Protein AF-0000000078948657 (afdb_homodimer)

Foldseek 3Di:
DVVVLVVLVVVLVVLVVVLAAAAFFKKKKKWFADPVGDIAIWMWTQHPVPRDIDTSVCSVVVDPDDPVVNVVSVVVSSVSVVVSQVVCCVVVVHGFGMKMKMAGPVGDMDMDTHRDDDPDDNLLLVLLLCCQVPVDADPDPVSNVSVVVVVVCVVVPDDDVSSHDDDDD/DVVVLVVLVVVLVVLVVVLAAAAFFKKKKKWFADPVGDIAIWMWTQHPVPRDIDTSVCSVVVDPDDPVVNVVSVVVSSVSVVVSQVVCCVVPVHGFGMKMKMAGPVGDMDMDTHRDDDPDDNLLLVLLLCCQVPVDADPDPVSNVSVVVVVVCVVVPDDDVSSHDDDDD

pLDDT: mean 91.44, std 9.2, range [49.31, 98.44]

Secondary structure (DSSP, 8-state):
-HHHHHHHHHHHHHHHHTT--S-EEEEEEEEEE-TT--EEEEEEEEETTT--EEEHHHHHHH--S-HHHHHHHHHHHHHHHHHHHHHHHHHHSS--SEEEEEEETTS-EEEEEE-SPP-S-HHHHHHHHHHHHH----SSHHHHHHHHHHHHHHHTT---GGGSPP---/-HHHHHHHHHHHHHHHHTT--S-EEEEEEEEEE-TT--EEEEEEEEETTT--EEEHHHHHHH--S-HHHHHHHHHHHHHHHHHHHHHHHHHHSS--SEEEEEEETTS-EEEEEE-SPP-S-HHHHHHHHHHHHH----SSHHHHHHHHHHHHHHHTT---GGGSPP---

Radius of gyration: 21.08 Å; Cα contacts (8 Å, |Δi|>4): 462; chains: 2; bounding box: 44×68×50 Å

Solvent-accessible surface area (backbone atoms only — not comparable to full-atom values): 19047 Å² total; per-residue (Å²): 103,69,64,63,56,52,49,43,56,53,51,50,50,49,40,52,53,73,61,50,86,59,66,52,45,38,36,43,36,42,40,33,37,51,97,86,63,55,65,48,70,53,42,35,35,27,27,57,84,76,71,42,80,40,49,56,87,54,41,68,80,68,40,88,62,60,65,63,59,46,52,44,39,50,47,52,43,54,49,50,52,51,53,44,39,55,52,42,18,70,69,69,72,52,56,58,29,29,35,39,38,38,38,35,69,86,68,53,70,50,76,50,78,31,69,64,82,75,91,60,55,71,66,46,44,51,46,45,28,40,27,57,64,68,66,53,72,61,82,51,65,70,54,35,55,51,38,43,59,56,51,52,42,40,74,74,68,54,80,58,71,88,43,42,64,80,79,82,127,103,70,65,62,54,52,49,46,55,54,51,51,50,50,41,53,53,74,59,50,87,61,66,52,45,38,36,43,35,43,38,33,38,50,98,85,62,54,65,50,71,54,42,35,34,27,28,58,84,75,71,41,79,41,49,56,85,54,41,70,80,68,40,87,62,59,66,64,56,48,51,46,38,49,46,51,43,54,50,48,53,51,53,45,40,55,50,42,18,70,69,69,73,52,57,58,29,28,37,39,39,37,40,34,69,86,68,55,70,49,73,51,77,32,70,65,83,74,92,61,53,72,65,46,45,51,47,47,27,41,27,57,65,67,66,55,73,62,82,51,66,70,54,35,55,50,41,43,60,56,51,52,43,39,74,73,68,54,82,60,71,87,42,43,64,79,80,83,128

Sequence (338 aa):
MEKQIESYYQEIAQLIIDMIPEEWAEVRFYAQEDHDGWKIFFFHYLSASSDEWTKDIDIRDVIKVPQDEFMEKYNELSFCISDFRKDYAEAFGEPWMSFQMTFYASGKFNIDFYYDKNPFDTFLTRLAWQYEHFGTIPEDSFYKETLNEYLEEKAQGKRYPFLEPLKEEMEKQIESYYQEIAQLIIDMIPEEWAEVRFYAQEDHDGWKIFFFHYLSASSDEWTKDIDIRDVIKVPQDEFMEKYNELSFCISDFRKDYAEAFGEPWMSFQMTFYASGKFNIDFYYDKNPFDTFLTRLAWQYEHFGTIPEDSFYKETLNEYLEEKAQGKRYPFLEPLKEE

Organism: Halalkalibacterium halodurans (strain ATCC BAA-125 / DSM 18197 / FERM 7344 / JCM 9153 / C-125) (NCBI:txid272558)

InterPro domains:
  IPR006728 Immunity protein YezG-like [PF04634] (5-148)
  IPR036170 Immunity protein YezG-like superfamily [SSF160424] (1-164)
  IPR036388 Winged helix-like DNA-binding domain superfamily [G3DSA:1.10.10.10] (119-169)

Structure (mmCIF, N/CA/C/O backbone):
data_AF-0000000078948657-model_v1
#
loop_
_entity.id
_entity.type
_entity.pdbx_description
1 polymer 'BH3703 protein'
#
loop_
_atom_site.group_PDB
_atom_site.id
_atom_site.type_symbol
_atom_site.label_atom_id
_atom_site.label_alt_id
_atom_site.label_comp_id
_atom_site.label_asym_id
_atom_site.label_entity_id
_atom_site.label_seq_id
_atom_site.pdbx_PDB_ins_code
_atom_site.Cartn_x
_atom_site.Cartn_y
_atom_site.Cartn_z
_atom_site.occupancy
_atom_site.B_iso_or_equiv
_atom_site.auth_seq_id
_atom_site.auth_comp_id
_atom_site.auth_asym_id
_atom_site.auth_atom_id
_atom_site.pdbx_PDB_model_num
ATOM 1 N N . MET A 1 1 ? -20.391 -10.469 -18.438 1 65.75 1 MET A N 1
ATOM 2 C CA . MET A 1 1 ? -19.906 -10.734 -17.094 1 65.75 1 MET A CA 1
ATOM 3 C C . MET A 1 1 ? -18.5 -11.359 -17.125 1 65.75 1 MET A C 1
ATOM 5 O O . MET A 1 1 ? -17.578 -10.852 -16.484 1 65.75 1 MET A O 1
ATOM 9 N N . GLU A 1 2 ? -18.359 -12.305 -17.969 1 71.44 2 GLU A N 1
ATOM 10 C CA . GLU A 1 2 ? -17.062 -12.961 -18.109 1 71.44 2 GLU A CA 1
ATOM 11 C C . GLU A 1 2 ? -16.016 -12.016 -18.703 1 71.44 2 GLU A C 1
ATOM 13 O O . GLU A 1 2 ? -14.875 -11.984 -18.25 1 71.44 2 GLU A O 1
ATOM 18 N N . LYS A 1 3 ? -16.531 -11.164 -19.547 1 81.88 3 LYS A N 1
ATOM 19 C CA . LYS A 1 3 ? -15.609 -10.227 -20.172 1 81.88 3 LYS A CA 1
ATOM 20 C C . LYS A 1 3 ? -15.117 -9.18 -19.188 1 81.88 3 LYS A C 1
ATOM 22 O O . LYS A 1 3 ? -13.953 -8.781 -19.219 1 81.88 3 LYS A O 1
ATOM 27 N N . GLN A 1 4 ? -16.031 -8.797 -18.328 1 87.81 4 GLN A N 1
ATOM 28 C CA . GLN A 1 4 ? -15.664 -7.82 -17.312 1 87.81 4 GLN A CA 1
ATOM 29 C C . GLN A 1 4 ? -14.617 -8.383 -16.344 1 87.81 4 GLN A C 1
ATOM 31 O O . G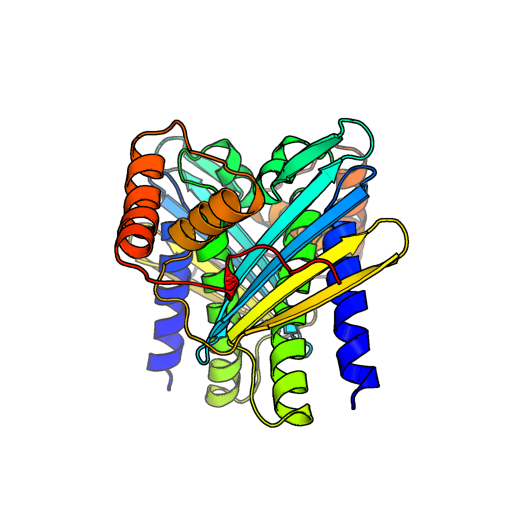LN A 1 4 ? -13.672 -7.688 -15.969 1 87.81 4 GLN A O 1
ATOM 36 N N . ILE A 1 5 ? -14.758 -9.602 -16.094 1 91.75 5 ILE A N 1
ATOM 37 C CA . ILE A 1 5 ? -13.828 -10.273 -15.195 1 91.75 5 ILE A CA 1
ATOM 38 C C . ILE A 1 5 ? -12.453 -10.375 -15.852 1 91.75 5 ILE A C 1
ATOM 40 O O . ILE A 1 5 ? -11.438 -10.125 -15.211 1 91.75 5 ILE A O 1
ATOM 44 N N . GLU A 1 6 ? -12.5 -10.633 -17.109 1 91.56 6 GLU A N 1
ATOM 45 C CA . GLU A 1 6 ? -11.242 -10.797 -17.828 1 91.56 6 GLU A CA 1
ATOM 46 C C . GLU A 1 6 ? -10.484 -9.469 -17.938 1 91.56 6 GLU A C 1
ATOM 48 O O . GLU A 1 6 ? -9.258 -9.453 -18.016 1 91.56 6 GLU A O 1
ATOM 53 N N . SER A 1 7 ? -11.266 -8.453 -17.922 1 95.5 7 SER A N 1
ATOM 54 C CA . SER A 1 7 ? -10.617 -7.145 -18 1 95.5 7 SER A CA 1
ATOM 55 C C . SER A 1 7 ? -9.758 -6.875 -16.766 1 95.5 7 SER A C 1
ATOM 57 O O . SER A 1 7 ? -8.773 -6.137 -16.844 1 95.5 7 SER A O 1
ATOM 59 N N . TYR A 1 8 ? -10.086 -7.48 -15.602 1 96.75 8 TYR A N 1
ATOM 60 C CA . TYR A 1 8 ? -9.305 -7.32 -14.383 1 96.75 8 TYR A CA 1
ATOM 61 C C . TYR A 1 8 ? -7.918 -7.93 -14.539 1 96.75 8 TYR A C 1
ATOM 63 O O . TYR A 1 8 ? -6.945 -7.426 -13.984 1 96.75 8 TYR A O 1
ATOM 71 N N . TYR A 1 9 ? -7.867 -9.008 -15.383 1 96.44 9 TYR A N 1
ATOM 72 C CA . TYR A 1 9 ? -6.57 -9.648 -15.57 1 96.44 9 TYR A CA 1
ATOM 73 C C . TYR A 1 9 ? -5.586 -8.695 -16.234 1 96.44 9 TYR A C 1
ATOM 75 O O . TYR A 1 9 ? -4.441 -8.562 -15.789 1 96.44 9 TYR A O 1
ATOM 83 N N . GLN A 1 10 ? -6.043 -8.039 -17.172 1 95.69 10 GLN A N 1
ATOM 84 C CA . GLN A 1 10 ? -5.215 -7.086 -17.906 1 95.69 10 GLN A CA 1
ATOM 85 C C . GLN A 1 10 ? -4.863 -5.879 -17.047 1 95.69 10 GLN A C 1
ATOM 87 O O . GLN A 1 10 ? -3.727 -5.398 -17.062 1 95.69 10 GLN A O 1
ATOM 92 N N . GLU A 1 11 ? -5.867 -5.414 -16.328 1 96.88 11 GLU A N 1
ATOM 93 C CA . GLU A 1 11 ? -5.637 -4.258 -15.469 1 96.88 11 GLU A CA 1
ATOM 94 C C . GLU A 1 11 ? -4.605 -4.57 -14.383 1 96.88 11 GLU A C 1
ATOM 96 O O . GLU A 1 11 ? -3.689 -3.781 -14.148 1 96.88 11 GLU A O 1
ATOM 101 N N . ILE A 1 12 ? -4.715 -5.707 -13.773 1 97.81 12 ILE A N 1
ATOM 102 C CA . ILE A 1 12 ? -3.777 -6.148 -12.75 1 97.81 12 ILE A CA 1
ATOM 103 C C . ILE A 1 12 ? -2.379 -6.273 -13.344 1 97.81 12 ILE A C 1
ATOM 105 O O . ILE A 1 12 ? -1.409 -5.754 -12.789 1 97.81 12 ILE A O 1
ATOM 109 N N . ALA A 1 13 ? -2.307 -6.887 -14.508 1 98 13 ALA A N 1
ATOM 110 C CA . ALA A 1 13 ? -1.013 -7.043 -15.172 1 98 13 ALA A CA 1
ATOM 111 C C . ALA A 1 13 ? -0.371 -5.688 -15.453 1 98 13 ALA A C 1
ATOM 113 O O . ALA A 1 13 ? 0.811 -5.48 -15.164 1 98 13 ALA A O 1
ATOM 114 N N . GLN A 1 14 ? -1.168 -4.801 -15.938 1 97.25 14 GLN A N 1
ATOM 115 C CA . GLN A 1 14 ? -0.632 -3.494 -16.312 1 97.25 14 GLN A CA 1
ATOM 116 C C . GLN A 1 14 ? -0.159 -2.729 -15.07 1 97.25 14 GLN A C 1
ATOM 118 O O . GLN A 1 14 ? 0.881 -2.066 -15.109 1 97.25 14 GLN A O 1
ATOM 123 N N . LEU A 1 15 ? -0.879 -2.799 -13.992 1 96.38 15 LEU A N 1
ATOM 124 C CA . LEU A 1 15 ? -0.484 -2.131 -12.758 1 96.38 15 LEU A CA 1
ATOM 125 C C . LEU A 1 15 ? 0.828 -2.699 -12.227 1 96.38 15 LEU A C 1
ATOM 127 O O . LEU A 1 15 ? 1.677 -1.954 -11.734 1 96.38 15 LEU A O 1
ATOM 131 N N . ILE A 1 16 ? 1.012 -4.016 -12.375 1 97.19 16 ILE A N 1
ATOM 132 C CA . ILE A 1 16 ? 2.254 -4.656 -11.961 1 97.19 16 ILE A CA 1
ATOM 133 C C . ILE A 1 16 ? 3.389 -4.23 -12.891 1 97.19 16 ILE A C 1
ATOM 135 O O . ILE A 1 16 ? 4.469 -3.857 -12.43 1 97.19 16 ILE A O 1
ATOM 139 N N . ILE A 1 17 ? 3.131 -4.203 -14.188 1 96.12 17 ILE A N 1
ATOM 140 C CA . ILE A 1 17 ? 4.125 -3.838 -15.188 1 96.12 17 ILE A CA 1
ATOM 141 C C . ILE A 1 17 ? 4.605 -2.408 -14.945 1 96.12 17 ILE A C 1
ATOM 143 O O . ILE A 1 17 ? 5.797 -2.115 -15.07 1 96.12 17 ILE A O 1
ATOM 147 N N . ASP A 1 18 ? 3.689 -1.573 -14.555 1 93 18 ASP A N 1
ATOM 148 C CA . ASP A 1 18 ? 4.016 -0.172 -14.305 1 93 18 ASP A CA 1
ATOM 149 C C . ASP A 1 18 ? 5 -0.034 -13.148 1 93 18 ASP A C 1
ATOM 151 O O . ASP A 1 18 ? 5.664 0.996 -13.008 1 93 18 ASP A O 1
ATOM 155 N N . MET A 1 19 ? 5.129 -1.016 -12.273 1 92.38 19 MET A N 1
ATOM 156 C CA . MET A 1 19 ? 6.012 -0.955 -11.109 1 92.38 19 MET A CA 1
ATOM 157 C C . MET A 1 19 ? 7.359 -1.597 -11.422 1 92.38 19 MET A C 1
ATOM 159 O O . MET A 1 19 ? 8.305 -1.471 -10.641 1 92.38 19 MET A O 1
ATOM 163 N N . ILE A 1 20 ? 7.477 -2.305 -12.477 1 93.31 20 ILE A N 1
ATOM 164 C CA . ILE A 1 20 ? 8.711 -2.982 -12.867 1 93.31 20 ILE A CA 1
ATOM 165 C C . ILE A 1 20 ? 9.625 -2.01 -13.609 1 93.31 20 ILE A C 1
ATOM 167 O O . ILE A 1 20 ? 9.242 -1.458 -14.641 1 93.31 20 ILE A O 1
ATOM 171 N N . PRO A 1 21 ? 10.867 -1.769 -13.219 1 91.12 21 PRO A N 1
ATOM 172 C CA . PRO A 1 21 ? 11.719 -0.693 -13.727 1 91.12 21 PRO A CA 1
ATOM 173 C C . PRO A 1 21 ? 12.547 -1.118 -14.93 1 91.12 21 PRO A C 1
ATOM 175 O O . PRO A 1 21 ? 13.391 -0.351 -15.406 1 91.12 21 PRO A O 1
ATOM 178 N N . GLU A 1 22 ? 12.383 -2.258 -15.438 1 92.5 22 GLU A N 1
ATOM 179 C CA . GLU A 1 22 ? 13.211 -2.781 -16.516 1 92.5 22 GLU A CA 1
ATOM 180 C C . GLU A 1 22 ? 12.43 -3.766 -17.391 1 92.5 22 GLU A C 1
ATOM 182 O O . GLU A 1 22 ? 11.297 -4.117 -17.062 1 92.5 22 GLU A O 1
ATOM 187 N N . GLU A 1 23 ? 13.086 -4.137 -18.406 1 95.38 23 GLU A N 1
ATOM 188 C CA . GLU A 1 23 ? 12.477 -5.172 -19.234 1 95.38 23 GLU A CA 1
ATOM 189 C C . GLU A 1 23 ? 12.359 -6.492 -18.469 1 95.38 23 GLU A C 1
ATOM 191 O O . GLU A 1 23 ? 13.234 -6.832 -17.672 1 95.38 23 GLU A O 1
ATOM 196 N N . TRP A 1 24 ? 11.32 -7.168 -18.719 1 97.5 24 TRP A N 1
ATOM 197 C CA . TRP A 1 24 ? 11 -8.383 -17.969 1 97.5 24 TRP A CA 1
ATOM 198 C C . TRP A 1 24 ? 10.508 -9.477 -18.906 1 97.5 24 TRP A C 1
ATOM 200 O O . TRP A 1 24 ? 10.023 -9.195 -20.016 1 97.5 24 TRP A O 1
ATOM 210 N N . ALA A 1 25 ? 10.641 -10.75 -18.5 1 98.12 25 ALA A N 1
ATOM 211 C CA . ALA A 1 25 ? 10.234 -11.883 -19.312 1 98.12 25 ALA A CA 1
ATOM 212 C C . ALA A 1 25 ? 9.008 -12.578 -18.719 1 98.12 25 ALA A C 1
ATOM 214 O O . ALA A 1 25 ? 8.148 -13.062 -19.453 1 98.12 25 ALA A O 1
ATOM 215 N N . GLU A 1 26 ? 8.938 -12.656 -17.453 1 98 26 GLU A N 1
ATOM 216 C CA . GLU A 1 26 ? 7.887 -13.383 -16.75 1 98 26 GLU A CA 1
ATOM 217 C C . GLU A 1 26 ? 7.566 -12.719 -15.406 1 98 26 GLU A C 1
ATOM 219 O O . GLU A 1 26 ? 8.461 -12.203 -14.734 1 98 26 GLU A O 1
ATOM 224 N N . VAL A 1 27 ? 6.281 -12.703 -15.062 1 98.38 27 VAL A N 1
ATOM 225 C CA . VAL A 1 27 ? 5.855 -12.234 -13.75 1 98.38 27 VAL A CA 1
ATOM 226 C C . VAL A 1 27 ? 5.004 -13.297 -13.062 1 98.38 27 VAL A C 1
ATOM 228 O O . VAL A 1 27 ? 4.148 -13.922 -13.703 1 98.38 27 VAL A O 1
ATOM 231 N N . ARG A 1 28 ? 5.266 -13.562 -11.836 1 98.38 28 ARG A N 1
ATOM 232 C CA . ARG A 1 28 ? 4.426 -14.383 -10.977 1 98.38 28 ARG A CA 1
ATOM 233 C C . ARG A 1 28 ? 3.82 -13.555 -9.852 1 98.38 28 ARG A C 1
ATOM 235 O O . ARG A 1 28 ? 4.543 -12.875 -9.117 1 98.38 28 ARG A O 1
ATOM 242 N N . PHE A 1 29 ? 2.539 -13.625 -9.781 1 98.44 29 PHE A N 1
ATOM 243 C CA . PHE A 1 29 ? 1.788 -12.758 -8.883 1 98.44 29 PHE A CA 1
ATOM 244 C C . PHE A 1 29 ? 0.882 -13.578 -7.973 1 98.44 29 PHE A C 1
ATOM 246 O O . PHE A 1 29 ? 0.236 -14.523 -8.422 1 98.44 29 PHE A O 1
ATOM 253 N N . TYR A 1 30 ? 0.918 -13.234 -6.676 1 98.25 30 TYR A N 1
ATOM 254 C CA . TYR A 1 30 ? 0.036 -13.828 -5.676 1 98.25 30 TYR A CA 1
ATOM 255 C C . TYR A 1 30 ? -0.817 -12.766 -5 1 98.25 30 TYR A C 1
ATOM 257 O O . TYR A 1 30 ? -0.306 -11.711 -4.594 1 98.25 30 TYR A O 1
ATOM 265 N N . ALA A 1 31 ? -2.123 -13 -4.875 1 97.94 31 ALA A N 1
ATOM 266 C CA . ALA A 1 31 ? -3.023 -12.109 -4.148 1 97.94 31 ALA A CA 1
ATOM 267 C C . ALA A 1 31 ? -4.012 -12.906 -3.299 1 97.94 31 ALA A C 1
ATOM 269 O O . ALA A 1 31 ? -4.508 -13.953 -3.727 1 97.94 31 ALA A O 1
ATOM 270 N N . GLN A 1 32 ? -4.18 -12.406 -2.166 1 97.12 32 GLN A N 1
ATOM 271 C CA . GLN A 1 32 ? -5.141 -12.969 -1.22 1 97.12 32 GLN A CA 1
ATOM 272 C C . GLN A 1 32 ? -5.953 -11.867 -0.542 1 97.12 32 GLN A C 1
ATOM 274 O O . GLN A 1 32 ? -5.414 -10.82 -0.187 1 97.12 32 GLN A O 1
ATOM 279 N N . GLU A 1 33 ? -7.254 -12.062 -0.41 1 95.19 33 GLU A N 1
ATOM 280 C CA . GLU A 1 33 ? -8.141 -11.195 0.358 1 95.19 33 GLU A CA 1
ATOM 281 C C . GLU A 1 33 ? -9.227 -11.992 1.064 1 95.19 33 GLU A C 1
ATOM 283 O O . GLU A 1 33 ? -9.93 -12.789 0.434 1 95.19 33 GLU A O 1
ATOM 288 N N . ASP A 1 34 ? -9.289 -11.75 2.373 1 92 34 ASP A N 1
ATOM 289 C CA . ASP A 1 34 ? -10.312 -12.5 3.094 1 92 34 ASP A CA 1
ATOM 290 C C . ASP A 1 34 ? -11.617 -11.711 3.174 1 92 34 ASP A C 1
ATOM 292 O O . ASP A 1 34 ? -11.742 -10.641 2.564 1 92 34 ASP A O 1
ATOM 296 N N . HIS A 1 35 ? -12.586 -12.242 3.896 1 90.06 35 HIS A N 1
ATOM 297 C CA . HIS A 1 35 ? -13.938 -11.68 3.926 1 90.06 35 HIS A CA 1
ATOM 298 C C . HIS A 1 35 ? -13.961 -10.344 4.66 1 90.06 35 HIS A C 1
ATOM 300 O O . HIS A 1 35 ? -14.867 -9.539 4.453 1 90.06 35 HIS A O 1
ATOM 306 N N . ASP A 1 36 ? -12.906 -10.141 5.492 1 84.44 36 ASP A N 1
ATOM 307 C CA . ASP A 1 36 ? -12.852 -8.898 6.254 1 84.44 36 ASP A CA 1
ATOM 308 C C . ASP A 1 36 ? -12.055 -7.832 5.5 1 84.44 36 ASP A C 1
ATOM 310 O O . ASP A 1 36 ? -11.906 -6.707 5.98 1 84.44 36 ASP A O 1
ATOM 314 N N . GLY A 1 37 ? -11.539 -8.195 4.383 1 85.56 37 GLY A N 1
ATOM 315 C CA . GLY A 1 37 ? -10.812 -7.234 3.564 1 85.56 37 GLY A CA 1
ATOM 316 C C . GLY A 1 37 ? -9.32 -7.246 3.811 1 85.56 37 GLY A C 1
ATOM 317 O O . GLY A 1 37 ? -8.578 -6.469 3.201 1 85.56 37 GLY A O 1
ATOM 318 N N . TRP A 1 38 ? -8.891 -8.094 4.691 1 86.5 38 TRP A N 1
ATOM 319 C CA . TRP A 1 38 ? -7.453 -8.25 4.887 1 86.5 38 TRP A CA 1
ATOM 320 C C . TRP A 1 38 ? -6.789 -8.805 3.629 1 86.5 38 TRP A C 1
ATOM 322 O O . TRP A 1 38 ? -7.285 -9.758 3.027 1 86.5 38 TRP A O 1
ATOM 332 N N . LYS A 1 39 ? -5.664 -8.164 3.279 1 92 39 LYS A N 1
ATOM 333 C CA . LYS A 1 39 ? -5.109 -8.469 1.964 1 92 39 LYS A CA 1
ATOM 334 C C . LYS A 1 39 ? -3.605 -8.719 2.045 1 92 39 LYS A C 1
ATOM 336 O O . LYS A 1 39 ? -2.9 -8.055 2.807 1 92 39 LYS A O 1
ATOM 341 N N . ILE A 1 40 ? -3.131 -9.695 1.274 1 93 40 ILE A N 1
ATOM 342 C CA . ILE A 1 40 ? -1.73 -9.945 0.95 1 93 40 ILE A CA 1
ATOM 343 C C . ILE A 1 40 ? -1.554 -10 -0.566 1 93 40 ILE A C 1
ATOM 345 O O . ILE A 1 40 ? -2.35 -10.625 -1.27 1 93 40 ILE A O 1
ATOM 349 N N . PHE A 1 41 ? -0.606 -9.273 -1.042 1 96.12 41 PHE A N 1
ATOM 350 C CA . PHE A 1 41 ? -0.24 -9.516 -2.434 1 96.12 41 PHE A CA 1
ATOM 351 C C . PHE A 1 41 ? 1.218 -9.148 -2.68 1 96.12 41 PHE A C 1
ATOM 353 O O . PHE A 1 41 ? 1.754 -8.242 -2.037 1 96.12 41 PHE A O 1
ATOM 360 N N . PHE A 1 42 ? 1.847 -9.906 -3.537 1 95.38 42 PHE A N 1
ATOM 361 C CA . PHE A 1 42 ? 3.227 -9.664 -3.943 1 95.38 42 PHE A CA 1
ATOM 362 C C . PHE A 1 42 ? 3.508 -10.305 -5.301 1 95.38 42 PHE A C 1
ATOM 364 O O . PHE A 1 42 ? 2.74 -11.148 -5.766 1 95.38 42 PHE A O 1
ATOM 371 N N . PHE A 1 43 ? 4.605 -9.844 -5.922 1 96.75 43 PHE A N 1
ATOM 372 C CA . PHE A 1 43 ? 4.984 -10.445 -7.195 1 96.75 43 PHE A CA 1
ATOM 373 C C . PHE A 1 43 ? 6.5 -10.539 -7.316 1 96.75 43 PHE A C 1
ATOM 375 O O . PHE A 1 43 ? 7.23 -9.875 -6.574 1 96.75 43 PHE A O 1
ATOM 382 N N . HIS A 1 44 ? 6.906 -11.445 -8.156 1 96.88 44 HIS A N 1
ATOM 383 C CA . HIS A 1 44 ? 8.273 -11.562 -8.648 1 96.88 44 HIS A CA 1
ATOM 384 C C . HIS A 1 44 ? 8.32 -11.453 -10.172 1 96.88 44 HIS A C 1
ATOM 386 O O . HIS A 1 44 ? 7.402 -11.914 -10.859 1 96.88 44 HIS A O 1
ATOM 392 N N . TYR A 1 45 ? 9.336 -10.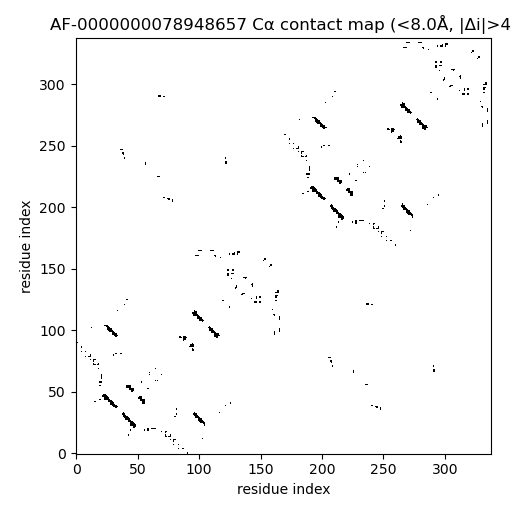781 -10.594 1 97.19 45 TYR A N 1
ATOM 393 C CA . TYR A 1 45 ? 9.484 -10.75 -12.039 1 97.19 45 TYR A CA 1
ATOM 394 C C . TYR A 1 45 ? 10.859 -11.25 -12.461 1 97.19 45 TYR A C 1
ATOM 396 O O . TYR A 1 45 ? 11.836 -11.094 -11.727 1 97.19 45 TYR A O 1
ATOM 404 N N . LEU A 1 46 ? 10.883 -11.875 -13.555 1 97.56 46 LEU A N 1
ATOM 405 C CA . LEU A 1 46 ? 12.117 -12.328 -14.188 1 97.56 46 LEU A CA 1
ATOM 406 C C . LEU A 1 46 ? 12.68 -11.25 -15.117 1 97.56 46 LEU A C 1
ATOM 408 O O . LEU A 1 46 ? 12.047 -10.914 -16.125 1 97.56 46 LEU A O 1
ATOM 412 N N . SER A 1 47 ? 13.844 -10.773 -14.766 1 95.81 47 SER A N 1
ATOM 413 C CA . SER A 1 47 ? 14.492 -9.773 -15.602 1 95.81 47 SER A CA 1
ATOM 414 C C . SER A 1 47 ? 14.883 -10.344 -16.953 1 95.81 47 SER A C 1
ATOM 416 O O . SER A 1 47 ? 15.469 -11.43 -17.031 1 95.81 47 SER A O 1
ATOM 418 N N . ALA A 1 48 ? 14.57 -9.586 -17.969 1 96.06 48 ALA A N 1
ATOM 419 C CA . ALA A 1 48 ? 14.961 -10.039 -19.297 1 96.06 48 ALA A CA 1
ATOM 420 C C . ALA A 1 48 ? 16.469 -9.922 -19.5 1 96.06 48 ALA A C 1
ATOM 422 O O . ALA A 1 48 ? 17.062 -10.688 -20.266 1 96.06 48 ALA A O 1
ATOM 423 N N . SER A 1 49 ? 17.062 -8.961 -18.812 1 94.19 49 SER A N 1
ATOM 424 C CA . SER A 1 49 ? 18.484 -8.688 -19.016 1 94.19 49 SER A CA 1
ATOM 425 C C . SER A 1 49 ? 19.344 -9.602 -18.141 1 94.19 49 SER A C 1
ATOM 427 O O . SER A 1 49 ? 20.328 -10.18 -18.625 1 94.19 49 SER A O 1
ATOM 429 N N . SER A 1 50 ? 19 -9.812 -16.891 1 93.75 50 SER A N 1
ATOM 430 C CA . SER A 1 50 ? 19.844 -10.555 -15.969 1 93.75 50 SER A CA 1
ATOM 431 C C . SER A 1 50 ? 19.391 -12.008 -15.844 1 93.75 50 SER A C 1
ATOM 433 O O . SER A 1 50 ? 20.141 -12.852 -15.336 1 93.75 50 SER A O 1
ATOM 435 N N . ASP A 1 51 ? 18.234 -12.344 -16.312 1 96 51 ASP A N 1
ATOM 436 C CA . ASP A 1 51 ? 17.641 -13.664 -16.156 1 96 51 ASP A CA 1
ATOM 437 C C . ASP A 1 51 ? 17.578 -14.07 -14.688 1 96 51 ASP A C 1
ATOM 439 O O . ASP A 1 51 ? 17.812 -15.234 -14.352 1 96 51 ASP A O 1
ATOM 443 N N . GLU A 1 52 ? 17.359 -13.07 -13.859 1 95.31 52 GLU A N 1
ATOM 444 C CA . GLU A 1 52 ? 17.219 -13.289 -12.422 1 95.31 52 GLU A CA 1
ATOM 445 C C . GLU A 1 52 ? 15.852 -12.812 -11.922 1 95.31 52 GLU A C 1
ATOM 447 O O . GLU A 1 52 ? 15.336 -11.797 -12.391 1 95.31 52 GLU A O 1
ATOM 452 N N . TRP A 1 53 ? 15.352 -13.586 -10.961 1 95.62 53 TRP A N 1
ATOM 453 C CA . TRP A 1 53 ? 14.086 -13.203 -10.336 1 95.62 53 TRP A CA 1
ATOM 454 C C . TRP A 1 53 ? 14.297 -12.094 -9.312 1 95.62 53 TRP A C 1
ATOM 456 O O . TRP A 1 53 ? 15.25 -12.125 -8.531 1 95.62 53 TRP A O 1
ATOM 466 N N . THR A 1 54 ? 13.43 -11.102 -9.406 1 93.25 54 THR A N 1
ATOM 467 C CA . THR A 1 54 ? 13.445 -9.984 -8.469 1 93.25 54 THR A CA 1
ATOM 468 C C . THR A 1 54 ? 12.102 -9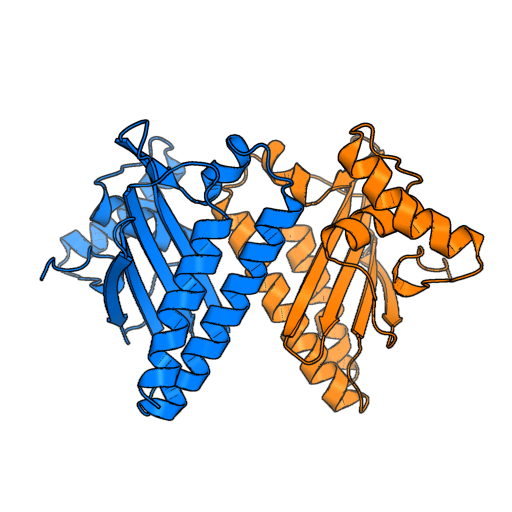.867 -7.75 1 93.25 54 THR A C 1
ATOM 470 O O . THR A 1 54 ? 11.047 -9.961 -8.375 1 93.25 54 THR A O 1
ATOM 473 N N . LYS A 1 55 ? 12.227 -9.711 -6.449 1 92.12 55 LYS A N 1
ATOM 474 C CA . LYS A 1 55 ? 11.031 -9.492 -5.641 1 92.12 55 LYS A CA 1
ATOM 475 C C . LYS A 1 55 ? 10.531 -8.055 -5.773 1 92.12 55 LYS A C 1
ATOM 477 O O . LYS A 1 55 ? 11.336 -7.121 -5.891 1 92.12 55 LYS A O 1
ATOM 482 N N . ASP A 1 56 ? 9.227 -7.898 -5.664 1 91.19 56 ASP A N 1
ATOM 483 C CA . ASP A 1 56 ? 8.648 -6.559 -5.723 1 91.19 56 ASP A CA 1
ATOM 484 C C . ASP A 1 56 ? 9.227 -5.66 -4.633 1 91.19 56 ASP A C 1
ATOM 486 O O . ASP A 1 56 ? 9.547 -4.496 -4.887 1 91.19 56 ASP A O 1
ATOM 490 N N . ILE A 1 57 ? 9.492 -6.203 -3.461 1 82.25 57 ILE A N 1
ATOM 491 C CA . ILE A 1 57 ? 9.961 -5.422 -2.324 1 82.25 57 ILE A CA 1
ATOM 492 C C . ILE A 1 57 ? 11.391 -4.938 -2.586 1 82.25 57 ILE A C 1
ATOM 494 O O . ILE A 1 57 ? 11.859 -3.994 -1.948 1 82.25 57 ILE A O 1
ATOM 498 N N . ASP A 1 58 ? 12.109 -5.57 -3.533 1 82.75 58 ASP A N 1
ATOM 499 C CA . ASP A 1 58 ? 13.492 -5.203 -3.842 1 82.75 58 ASP A CA 1
ATOM 500 C C . ASP A 1 58 ? 13.547 -4.176 -4.969 1 82.75 58 ASP A C 1
ATOM 502 O O . ASP A 1 58 ? 14.609 -3.615 -5.254 1 82.75 58 ASP A O 1
ATOM 506 N N . ILE A 1 59 ? 12.445 -3.922 -5.625 1 83.88 59 ILE A N 1
ATOM 507 C CA . ILE A 1 59 ? 12.414 -2.986 -6.742 1 83.88 59 ILE A CA 1
ATOM 508 C C . ILE A 1 59 ? 12.781 -1.586 -6.258 1 83.88 59 ILE A C 1
ATOM 510 O O . ILE A 1 59 ? 13.445 -0.832 -6.969 1 83.88 59 ILE A O 1
ATOM 514 N N . ARG A 1 60 ? 12.445 -1.196 -5.082 1 69.31 60 ARG A N 1
ATOM 515 C CA . ARG A 1 60 ? 12.742 0.13 -4.555 1 69.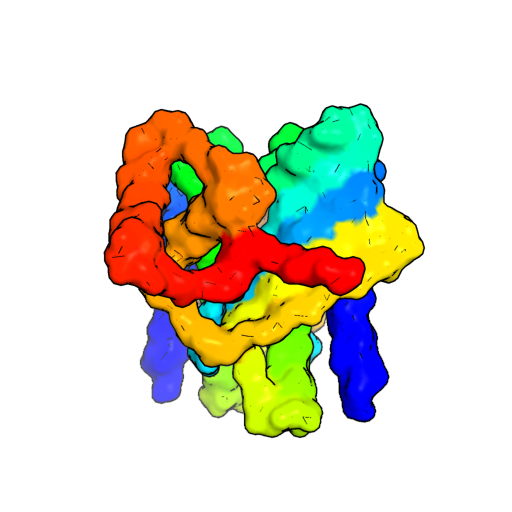31 60 ARG A CA 1
ATOM 516 C C . ARG A 1 60 ? 14.242 0.376 -4.504 1 69.31 60 ARG A C 1
ATOM 518 O O . ARG A 1 60 ? 14.695 1.515 -4.637 1 69.31 60 ARG A O 1
ATOM 525 N N . ASP A 1 61 ? 14.953 -0.658 -4.316 1 63.06 61 ASP A N 1
ATOM 526 C CA . ASP A 1 61 ? 16.406 -0.545 -4.223 1 63.06 61 ASP A CA 1
ATOM 527 C C . ASP A 1 61 ? 17.031 -0.356 -5.605 1 63.06 61 ASP A C 1
ATOM 529 O O . ASP A 1 61 ? 18.188 0.072 -5.715 1 63.06 61 ASP A O 1
ATOM 533 N N . VAL A 1 62 ? 16.25 -0.673 -6.52 1 58.31 62 VAL A N 1
ATOM 534 C CA . VAL A 1 62 ? 16.812 -0.65 -7.867 1 58.31 62 VAL A CA 1
ATOM 535 C C . VAL A 1 62 ? 16.391 0.627 -8.586 1 58.31 62 VAL A C 1
ATOM 537 O O . VAL A 1 62 ? 17.109 1.141 -9.438 1 58.31 62 VAL A O 1
ATOM 540 N N . ILE A 1 63 ? 15.172 0.967 -8.312 1 57.47 63 ILE A N 1
ATOM 541 C CA . ILE A 1 63 ? 14.5 1.896 -9.211 1 57.47 63 ILE A CA 1
ATOM 542 C C . ILE A 1 63 ? 14.812 3.332 -8.805 1 57.47 63 ILE A C 1
ATOM 544 O O . ILE A 1 63 ? 14.867 3.648 -7.617 1 57.47 63 ILE A O 1
ATOM 548 N N . LYS A 1 64 ? 15.148 3.904 -9.852 1 57.06 64 LYS A N 1
ATOM 549 C CA . LYS A 1 64 ? 15.242 5.355 -9.992 1 57.06 64 LYS A CA 1
ATOM 550 C C . LYS A 1 64 ? 13.867 6.008 -9.891 1 57.06 64 LYS A C 1
ATOM 552 O O . LYS A 1 64 ? 13.75 7.234 -9.898 1 57.06 64 LYS A O 1
ATOM 557 N N . VAL A 1 65 ? 12.766 5.195 -9.914 1 58.28 65 VAL A N 1
ATOM 558 C CA . VAL A 1 65 ? 11.422 5.773 -9.875 1 58.28 65 VAL A CA 1
ATOM 559 C C . VAL A 1 65 ? 11.133 6.309 -8.477 1 58.28 65 VAL A C 1
ATOM 561 O O . VAL A 1 65 ? 11.484 5.676 -7.477 1 58.28 65 VAL A O 1
ATOM 564 N N . PRO A 1 66 ? 10.438 7.414 -8.516 1 66.81 66 PRO A N 1
ATOM 565 C CA . PRO A 1 66 ? 10.062 7.977 -7.219 1 66.81 66 PRO A CA 1
ATOM 566 C C . PRO A 1 66 ? 9.219 7.016 -6.383 1 66.81 66 PRO A C 1
ATOM 568 O O . PRO A 1 66 ? 8.281 6.406 -6.898 1 66.81 66 PRO A O 1
ATOM 571 N N . GLN A 1 67 ? 9.602 6.703 -5.25 1 74.62 67 GLN A N 1
ATOM 572 C CA . GLN A 1 67 ? 8.945 5.793 -4.316 1 74.62 67 GLN A CA 1
ATOM 573 C C . GLN A 1 67 ? 7.453 6.094 -4.211 1 74.62 67 GLN A C 1
ATOM 575 O O . GLN A 1 67 ? 6.633 5.18 -4.09 1 74.62 67 GLN A O 1
ATOM 580 N N . ASP A 1 68 ? 7.09 7.332 -4.465 1 77.44 68 ASP A N 1
ATOM 581 C CA . ASP A 1 68 ? 5.695 7.75 -4.387 1 77.44 68 ASP A CA 1
ATOM 582 C C . ASP A 1 68 ? 4.875 7.133 -5.52 1 77.44 68 ASP A C 1
ATOM 584 O O . ASP A 1 68 ? 3.719 6.75 -5.316 1 77.44 68 ASP A O 1
ATOM 588 N N . GLU A 1 69 ? 5.527 7.066 -6.609 1 77.62 69 GLU A N 1
ATOM 589 C CA . GLU A 1 69 ? 4.828 6.477 -7.75 1 77.62 69 GLU A CA 1
ATOM 590 C C . GLU A 1 69 ? 4.609 4.98 -7.551 1 77.62 69 GLU A C 1
ATOM 592 O O . GLU A 1 69 ? 3.555 4.449 -7.898 1 77.62 69 GLU A O 1
ATOM 597 N N . PHE A 1 70 ? 5.594 4.348 -7.027 1 82.81 70 PHE A N 1
ATOM 598 C CA . PHE A 1 70 ? 5.465 2.928 -6.73 1 82.81 70 PHE A CA 1
ATOM 599 C C . PHE A 1 70 ? 4.309 2.678 -5.77 1 82.81 70 PHE A C 1
ATOM 601 O O . PHE A 1 70 ? 3.471 1.808 -6.008 1 82.81 70 PHE A O 1
ATOM 608 N N . MET A 1 71 ? 4.281 3.469 -4.727 1 83.25 71 MET A N 1
ATOM 609 C CA . MET A 1 71 ? 3.248 3.303 -3.709 1 83.25 71 MET A CA 1
ATOM 610 C C . MET A 1 71 ? 1.866 3.592 -4.285 1 83.25 71 MET A C 1
ATOM 612 O O . MET A 1 71 ? 0.879 2.971 -3.887 1 83.25 71 MET A O 1
ATOM 616 N N . GLU A 1 72 ? 1.829 4.523 -5.18 1 84.69 72 GLU A N 1
ATOM 617 C CA . GLU A 1 72 ? 0.566 4.82 -5.848 1 84.69 72 GLU A CA 1
ATOM 618 C C . GLU A 1 72 ? 0.06 3.617 -6.637 1 84.69 72 GLU A C 1
ATOM 620 O O . GLU A 1 72 ? -1.118 3.264 -6.555 1 84.69 72 GLU A O 1
ATOM 625 N N . LYS A 1 73 ? 0.987 3.037 -7.422 1 89.31 73 LYS A N 1
ATOM 626 C CA . LYS A 1 73 ? 0.613 1.855 -8.195 1 89.31 73 LYS A CA 1
ATOM 627 C C . LYS A 1 73 ? 0.247 0.694 -7.273 1 89.31 73 LYS A C 1
ATOM 629 O O . LYS A 1 73 ? -0.688 -0.058 -7.559 1 89.31 73 LYS A O 1
ATOM 634 N N . TYR A 1 74 ? 0.947 0.646 -6.223 1 88.94 74 TYR A N 1
ATOM 635 C CA . TYR A 1 74 ? 0.67 -0.38 -5.223 1 88.94 74 TYR A CA 1
ATOM 636 C C . TYR A 1 74 ? -0.738 -0.227 -4.66 1 88.94 74 TYR A C 1
ATOM 638 O O . TYR A 1 74 ? -1.479 -1.206 -4.551 1 88.94 74 TYR A O 1
ATOM 646 N N . ASN A 1 75 ? -1.112 0.938 -4.332 1 88.19 75 ASN A N 1
ATOM 647 C CA . ASN A 1 75 ? -2.457 1.222 -3.844 1 88.19 75 ASN A CA 1
ATOM 648 C C . ASN A 1 75 ? -3.514 0.926 -4.906 1 88.19 75 ASN A C 1
ATOM 650 O O . ASN A 1 75 ? -4.566 0.364 -4.598 1 88.19 75 ASN A O 1
ATOM 654 N N . GLU A 1 76 ? -3.207 1.403 -6.09 1 90.25 76 GLU A N 1
ATOM 655 C CA . GLU A 1 76 ? -4.141 1.144 -7.184 1 90.25 76 GLU A CA 1
ATOM 656 C C . GLU A 1 76 ? -4.344 -0.354 -7.391 1 90.25 76 GLU A C 1
ATOM 658 O O . GLU A 1 76 ? -5.461 -0.805 -7.648 1 90.25 76 GLU A O 1
ATOM 663 N N . LEU A 1 77 ? -3.264 -1.073 -7.312 1 95.06 77 LEU A N 1
ATOM 664 C CA . LEU A 1 77 ? -3.342 -2.525 -7.434 1 95.06 77 LEU A CA 1
ATOM 665 C C . LEU A 1 77 ? -4.203 -3.119 -6.324 1 95.06 77 LEU A C 1
ATOM 667 O O . LEU A 1 77 ? -5.051 -3.977 -6.586 1 95.06 77 LEU A O 1
ATOM 671 N N . SER A 1 78 ? -4.023 -2.637 -5.141 1 92.56 78 SER A N 1
ATOM 672 C CA . SER A 1 78 ? -4.805 -3.096 -3.998 1 92.56 78 SER A CA 1
ATOM 673 C C . SER A 1 78 ? -6.297 -2.883 -4.23 1 92.56 78 SER A C 1
ATOM 675 O O . SER A 1 78 ? -7.102 -3.785 -3.988 1 92.56 78 SER A O 1
ATOM 677 N N . PHE A 1 79 ? -6.641 -1.749 -4.707 1 89.19 79 PHE A N 1
ATOM 678 C CA . PHE A 1 79 ? -8.039 -1.437 -4.977 1 89.19 79 PHE A CA 1
ATOM 679 C C . PHE A 1 79 ? -8.578 -2.309 -6.105 1 89.19 79 PHE A C 1
ATOM 681 O O . PHE A 1 79 ? -9.711 -2.793 -6.035 1 89.19 79 PHE A O 1
ATOM 688 N N . CYS A 1 80 ? -7.789 -2.447 -7.102 1 93.94 80 CYS A N 1
ATOM 689 C CA . CYS A 1 80 ? -8.188 -3.275 -8.234 1 93.94 80 CYS A CA 1
ATOM 690 C C . CYS A 1 80 ? -8.477 -4.703 -7.793 1 93.94 80 CYS A C 1
ATOM 692 O O . CYS A 1 80 ? -9.453 -5.309 -8.234 1 93.94 80 CYS A O 1
ATOM 694 N N . ILE A 1 81 ? -7.668 -5.211 -6.926 1 96 81 ILE A N 1
ATOM 695 C CA . ILE A 1 81 ? -7.844 -6.562 -6.406 1 96 81 ILE A CA 1
ATOM 696 C C . ILE A 1 81 ? -9.188 -6.668 -5.688 1 96 81 ILE A C 1
ATOM 698 O O . ILE A 1 81 ? -9.922 -7.637 -5.875 1 96 81 ILE A O 1
ATOM 702 N N . SER A 1 82 ? -9.531 -5.699 -4.941 1 92.31 82 SER A N 1
ATOM 703 C CA . SER A 1 82 ? -10.797 -5.715 -4.203 1 92.31 82 SER A CA 1
ATOM 704 C C . SER A 1 82 ? -11.992 -5.641 -5.145 1 92.31 82 SER A C 1
ATOM 706 O O . SER A 1 82 ? -12.969 -6.363 -4.973 1 92.31 82 SER A O 1
ATOM 708 N N . ASP A 1 83 ? -11.906 -4.699 -6.094 1 92.62 83 ASP A N 1
ATOM 709 C CA . ASP A 1 83 ? -12.977 -4.594 -7.078 1 92.62 83 ASP A CA 1
ATOM 710 C C . ASP A 1 83 ? -13.141 -5.895 -7.855 1 92.62 83 ASP A C 1
ATOM 712 O O . ASP A 1 83 ? -14.266 -6.32 -8.141 1 92.62 83 ASP A O 1
ATOM 716 N N . PHE A 1 84 ? -12.023 -6.484 -8.211 1 97 84 PHE A N 1
ATOM 717 C CA . PHE A 1 84 ? -12.023 -7.766 -8.906 1 97 84 PHE A CA 1
ATOM 718 C C . PHE A 1 84 ? -12.734 -8.828 -8.086 1 97 84 PHE A C 1
ATOM 720 O O . PHE A 1 84 ? -13.602 -9.547 -8.594 1 97 84 PHE A O 1
ATOM 727 N N . ARG A 1 85 ? -12.422 -8.906 -6.82 1 96.19 85 ARG A N 1
ATOM 728 C CA . ARG A 1 85 ? -13.031 -9.898 -5.938 1 96.19 85 ARG A CA 1
ATOM 729 C C . ARG A 1 85 ? -14.539 -9.695 -5.848 1 96.19 85 ARG A C 1
ATOM 731 O O . ARG A 1 85 ? -15.305 -10.656 -5.926 1 96.19 85 ARG A O 1
ATOM 738 N N . LYS A 1 86 ? -14.961 -8.484 -5.672 1 94.25 86 LYS A N 1
ATOM 739 C CA . LYS A 1 86 ? -16.375 -8.148 -5.578 1 94.25 86 LYS A CA 1
ATOM 740 C C . LYS A 1 86 ? -17.125 -8.555 -6.852 1 94.25 86 LYS A C 1
ATOM 742 O O . LYS A 1 86 ? -18.156 -9.227 -6.785 1 94.25 86 LYS A O 1
ATOM 747 N N . ASP A 1 87 ? -16.547 -8.148 -7.949 1 96.38 87 ASP A N 1
ATOM 748 C CA . ASP A 1 87 ? -17.203 -8.445 -9.219 1 96.38 87 ASP A CA 1
ATOM 749 C C . ASP A 1 87 ? -17.172 -9.938 -9.516 1 96.38 87 ASP A C 1
ATOM 751 O O . ASP A 1 87 ? -18.109 -10.477 -10.109 1 96.38 87 ASP A O 1
ATOM 755 N N . TYR A 1 88 ? -16.078 -10.578 -9.148 1 97.25 88 TYR A N 1
ATOM 756 C CA . TYR A 1 88 ? -15.977 -12.023 -9.289 1 97.25 88 TYR A CA 1
ATOM 757 C C . TYR A 1 88 ? -17.078 -12.727 -8.508 1 97.25 88 TYR A C 1
ATOM 759 O O . TYR A 1 88 ? -17.719 -13.656 -9.016 1 97.25 88 TYR A O 1
ATOM 767 N N . ALA A 1 89 ? -17.266 -12.305 -7.332 1 96.19 89 ALA A N 1
ATOM 768 C CA . ALA A 1 89 ? -18.297 -12.898 -6.492 1 96.19 89 ALA A CA 1
ATOM 769 C C . ALA A 1 89 ? -19.672 -12.711 -7.105 1 96.19 89 ALA A C 1
ATOM 771 O O . ALA A 1 89 ? -20.516 -13.617 -7.055 1 96.19 89 ALA A O 1
ATOM 772 N N . GLU A 1 90 ? -19.891 -11.562 -7.609 1 95.19 90 GLU A N 1
ATOM 773 C CA . GLU A 1 90 ? -21.172 -11.289 -8.258 1 95.19 90 GLU A CA 1
ATOM 774 C C . GLU A 1 90 ? -21.359 -12.172 -9.484 1 95.19 90 GLU A C 1
ATOM 776 O O . GLU A 1 90 ? -22.469 -12.664 -9.734 1 95.19 90 GLU A O 1
ATOM 781 N N . ALA A 1 91 ? -20.312 -12.383 -10.172 1 94.56 91 ALA A N 1
ATOM 782 C CA . ALA A 1 91 ? -20.391 -13.109 -11.43 1 94.56 91 ALA A CA 1
ATOM 783 C C . ALA A 1 91 ? -20.453 -14.617 -11.195 1 94.56 91 ALA A C 1
ATOM 785 O O . ALA A 1 91 ? -21.156 -15.336 -11.914 1 94.56 91 ALA A O 1
ATOM 786 N N . PHE A 1 92 ? -19.781 -15.086 -10.219 1 95.12 92 PHE A N 1
ATOM 787 C CA . PHE A 1 92 ? -19.609 -16.531 -10.102 1 95.12 92 PHE A CA 1
ATOM 788 C C . PHE A 1 92 ? -20.25 -17.047 -8.82 1 95.12 92 PHE A C 1
ATOM 790 O O . PHE A 1 92 ? -20.234 -18.25 -8.562 1 95.12 92 PHE A O 1
ATOM 797 N N . GLY A 1 93 ? -20.766 -16.188 -8.008 1 94.88 93 GLY A N 1
ATOM 798 C CA . GLY A 1 93 ? -21.594 -16.578 -6.883 1 94.88 93 GLY A CA 1
ATOM 799 C C . GLY A 1 93 ? -20.828 -16.672 -5.574 1 94.88 93 GLY A C 1
ATOM 800 O O . GLY A 1 93 ? -21.438 -16.719 -4.5 1 94.88 93 GLY A O 1
ATOM 801 N N . GLU A 1 94 ? -19.516 -16.766 -5.668 1 96.12 94 GLU A N 1
ATOM 802 C CA . GLU A 1 94 ? -18.703 -16.75 -4.457 1 96.12 94 GLU A CA 1
ATOM 803 C C . GLU A 1 94 ? -17.359 -16.078 -4.711 1 96.12 94 GLU A C 1
ATOM 805 O O . GLU A 1 94 ? -16.781 -16.219 -5.789 1 96.12 94 GLU A O 1
ATOM 810 N N . PRO A 1 95 ? -16.859 -15.43 -3.762 1 97.19 95 PRO A N 1
ATOM 811 C CA . PRO A 1 95 ? -15.539 -14.805 -3.926 1 97.19 95 PRO A CA 1
ATOM 812 C C . PRO A 1 95 ? -14.391 -15.789 -3.742 1 97.19 95 PRO A C 1
ATOM 814 O O . PRO A 1 95 ? -14.516 -16.75 -2.98 1 97.19 95 PRO A O 1
ATOM 817 N N . TRP A 1 96 ? -13.336 -15.57 -4.426 1 97.69 96 TRP A N 1
ATOM 818 C CA . TRP A 1 96 ? -12.109 -16.297 -4.148 1 97.69 96 TRP A CA 1
ATOM 819 C C . TRP A 1 96 ? -11.461 -15.812 -2.859 1 97.69 96 TRP A C 1
ATOM 821 O O . TRP A 1 96 ? -11.734 -14.703 -2.398 1 97.69 96 TRP A O 1
ATOM 831 N N . MET A 1 97 ? -10.648 -16.719 -2.279 1 97.62 97 MET A N 1
ATOM 832 C CA . MET A 1 97 ? -9.828 -16.328 -1.135 1 97.62 97 MET A CA 1
ATOM 833 C C . MET A 1 97 ? -8.438 -15.883 -1.586 1 97.62 97 MET A C 1
ATOM 835 O O . MET A 1 97 ? -7.836 -15.008 -0.966 1 97.62 97 MET A O 1
ATOM 839 N N . SER A 1 98 ? -7.938 -16.5 -2.623 1 98.12 98 SER A N 1
ATOM 840 C CA . SER A 1 98 ? -6.66 -16.109 -3.217 1 98.12 98 SER A CA 1
ATOM 841 C C . SER A 1 98 ? -6.609 -16.469 -4.699 1 98.12 98 SER A C 1
ATOM 843 O O . SER A 1 98 ? -7.469 -17.203 -5.195 1 98.12 98 SER A O 1
ATOM 845 N N . PHE A 1 99 ? -5.691 -15.875 -5.387 1 98.38 99 PHE A N 1
ATOM 846 C CA . PHE A 1 99 ? -5.402 -16.281 -6.758 1 98.38 99 PHE A CA 1
ATOM 847 C C . PHE A 1 99 ? -3.932 -16.062 -7.09 1 98.38 99 PHE A C 1
ATOM 849 O O . PHE A 1 99 ? -3.238 -15.312 -6.406 1 98.38 99 PHE A O 1
ATOM 856 N N . GLN A 1 100 ? -3.459 -16.844 -8.047 1 98.19 100 GLN A N 1
ATOM 857 C CA . GLN A 1 100 ? -2.137 -16.672 -8.633 1 98.19 100 GLN A CA 1
ATOM 858 C C . GLN A 1 100 ? -2.238 -16.375 -10.133 1 98.19 100 GLN A C 1
ATOM 860 O O . GLN A 1 100 ? -3.086 -16.953 -10.82 1 98.19 100 GLN A O 1
ATOM 865 N N . MET A 1 101 ? -1.39 -15.531 -10.539 1 97.81 101 MET A N 1
ATOM 866 C CA . MET A 1 101 ? -1.322 -15.203 -11.961 1 97.81 101 MET A CA 1
ATOM 867 C C . MET A 1 101 ? 0.12 -15.227 -12.461 1 97.81 101 MET A C 1
ATOM 869 O O . MET A 1 101 ? 1.021 -14.727 -11.781 1 97.81 101 MET A O 1
ATOM 873 N N . THR A 1 102 ? 0.327 -15.891 -13.516 1 97.94 102 THR A N 1
ATOM 874 C CA . THR A 1 102 ? 1.588 -15.805 -14.25 1 97.94 102 THR A CA 1
ATOM 875 C C . THR A 1 102 ? 1.372 -15.211 -15.633 1 97.94 102 THR A C 1
ATOM 877 O O . THR A 1 102 ? 0.443 -15.602 -16.344 1 97.94 102 THR A O 1
ATOM 880 N N . PHE A 1 103 ? 2.18 -14.18 -15.906 1 97.81 103 PHE A N 1
ATOM 881 C CA . PHE A 1 103 ? 2.049 -13.625 -17.25 1 97.81 103 PHE A CA 1
ATOM 882 C C . PHE A 1 103 ? 3.418 -13.32 -17.844 1 97.81 103 PHE A C 1
ATOM 884 O O . PHE A 1 103 ? 4.406 -13.195 -17.125 1 97.81 103 PHE A O 1
ATOM 891 N N . TYR A 1 104 ? 3.451 -13.266 -19.156 1 97.44 104 TYR A N 1
ATOM 892 C CA . TYR A 1 104 ? 4.695 -13.203 -19.906 1 97.44 104 TYR A CA 1
ATOM 893 C C . TYR A 1 104 ? 4.738 -11.953 -20.781 1 97.44 104 TYR A C 1
ATOM 895 O O . TYR A 1 104 ? 3.693 -11.406 -21.141 1 97.44 104 TYR A O 1
ATOM 903 N N . ALA A 1 105 ? 5.984 -11.586 -21.109 1 96.25 105 ALA A N 1
ATOM 904 C CA . ALA A 1 105 ? 6.168 -10.422 -21.969 1 96.25 105 ALA A CA 1
ATOM 905 C C . ALA A 1 105 ? 5.461 -10.617 -23.312 1 96.25 105 ALA A C 1
ATOM 907 O O . ALA A 1 105 ? 5.098 -9.648 -23.969 1 96.25 105 ALA A O 1
ATOM 908 N N . SER A 1 106 ? 5.16 -11.797 -23.672 1 93.81 106 SER A N 1
ATOM 909 C CA . SER A 1 106 ? 4.465 -12.117 -24.906 1 93.81 106 SER A CA 1
ATOM 910 C C . SER A 1 106 ? 2.99 -11.742 -24.828 1 93.81 106 SER A C 1
ATOM 912 O O . SER A 1 106 ? 2.307 -11.672 -25.844 1 93.81 106 SER A O 1
ATOM 914 N N . GLY A 1 107 ? 2.473 -11.664 -23.688 1 92.38 107 GLY A N 1
ATOM 915 C CA . GLY A 1 107 ? 1.063 -11.367 -23.484 1 92.38 107 GLY A CA 1
ATOM 916 C C . GLY A 1 107 ? 0.265 -12.555 -22.984 1 92.38 107 GLY A C 1
ATOM 917 O O . GLY A 1 107 ? -0.885 -12.398 -22.562 1 92.38 107 GLY A O 1
ATOM 918 N N . LYS A 1 108 ? 0.842 -13.727 -22.984 1 94.5 108 LYS A N 1
ATOM 919 C CA . LYS A 1 108 ? 0.183 -14.906 -22.438 1 94.5 108 LYS A CA 1
ATOM 920 C C . LYS A 1 108 ? 0.088 -14.836 -20.922 1 94.5 108 LYS A C 1
ATOM 922 O O . LYS A 1 108 ? 0.956 -14.25 -20.266 1 94.5 108 LYS A O 1
ATOM 927 N N . PHE A 1 109 ? -1.02 -15.383 -20.438 1 94.75 109 PHE A N 1
ATOM 928 C CA . PHE A 1 109 ? -1.125 -15.422 -18.984 1 94.75 109 PHE A CA 1
ATOM 929 C C . PHE A 1 109 ? -1.896 -16.656 -18.531 1 94.75 109 PHE A C 1
ATOM 931 O O . PHE A 1 109 ? -2.615 -17.266 -19.328 1 94.75 109 PHE A O 1
ATOM 938 N N . ASN A 1 110 ? -1.604 -17.094 -17.359 1 95.69 110 ASN A N 1
ATOM 939 C CA . ASN A 1 110 ? -2.338 -18.125 -16.625 1 95.69 110 ASN A CA 1
ATOM 940 C C . ASN A 1 110 ? -2.799 -17.625 -15.258 1 95.69 110 ASN A C 1
ATOM 942 O O . ASN A 1 110 ? -2.088 -16.859 -14.602 1 95.69 110 ASN A O 1
ATOM 946 N N . ILE A 1 111 ? -4.008 -18.062 -14.898 1 96.5 111 ILE A N 1
ATOM 947 C CA . ILE A 1 111 ? -4.527 -17.641 -13.602 1 96.5 111 ILE A CA 1
ATOM 948 C C . ILE A 1 111 ? -5.273 -18.797 -12.945 1 96.5 111 ILE A C 1
ATOM 950 O O . ILE A 1 111 ? -6 -19.547 -13.617 1 96.5 111 ILE A O 1
ATOM 954 N N . ASP A 1 112 ? -5.07 -19.016 -11.672 1 96.94 112 ASP A N 1
ATOM 955 C CA . ASP A 1 112 ? -5.809 -19.984 -10.859 1 96.94 112 ASP A CA 1
ATOM 956 C C . ASP A 1 112 ? -6.406 -19.328 -9.625 1 96.94 112 ASP A C 1
ATOM 958 O O . ASP A 1 112 ? -5.77 -18.469 -8.992 1 96.94 112 ASP A O 1
ATOM 962 N N . PHE A 1 113 ? -7.602 -19.766 -9.281 1 97.44 113 PHE A N 1
ATOM 963 C CA . PHE A 1 113 ? -8.312 -19.266 -8.109 1 97.44 113 PHE A CA 1
ATOM 964 C C . PHE A 1 113 ? -8.398 -20.328 -7.027 1 97.44 113 PHE A C 1
ATOM 966 O O . PHE A 1 113 ? -8.547 -21.516 -7.324 1 97.44 113 PHE A O 1
ATOM 973 N N . TYR A 1 114 ? -8.344 -19.828 -5.855 1 97.62 114 TYR A N 1
ATOM 974 C CA . TYR A 1 114 ? -8.414 -20.734 -4.703 1 97.62 114 TYR A CA 1
ATOM 975 C C . TYR A 1 114 ? -9.43 -20.234 -3.686 1 97.62 114 TYR A C 1
ATOM 977 O O . TYR A 1 114 ? -9.578 -19.016 -3.488 1 97.62 114 TYR A O 1
ATOM 985 N N . TYR A 1 115 ? -10.023 -21.203 -3.008 1 96.81 115 TYR A N 1
ATOM 986 C CA . TYR A 1 115 ? -11.141 -20.828 -2.143 1 96.81 115 TYR A CA 1
ATOM 987 C C . TYR A 1 115 ? -10.852 -21.203 -0.694 1 96.81 115 TYR A C 1
ATOM 989 O O . TYR A 1 115 ? -11.57 -20.797 0.216 1 96.81 115 TYR A O 1
ATOM 997 N N . ASP A 1 116 ? -9.75 -21.812 -0.57 1 95.62 116 ASP A N 1
ATOM 998 C CA . ASP A 1 116 ? -9.383 -22.234 0.778 1 95.62 116 ASP A CA 1
ATOM 999 C C . ASP A 1 116 ? -8.719 -21.109 1.548 1 95.62 116 ASP A C 1
ATOM 1001 O O . ASP A 1 116 ? -7.965 -20.312 0.971 1 95.62 116 ASP A O 1
ATOM 1005 N N . LYS A 1 117 ? -8.906 -21.109 2.834 1 94.62 117 LYS A N 1
ATOM 1006 C CA . LYS A 1 117 ? -8.289 -20.109 3.711 1 94.62 117 LYS A CA 1
ATOM 1007 C C . LYS A 1 117 ? -6.809 -20.422 3.922 1 94.62 117 LYS A C 1
ATOM 1009 O O . LYS A 1 117 ? -6.426 -21.578 4.105 1 94.62 117 LYS A O 1
ATOM 1014 N N . ASN A 1 118 ? -5.984 -19.484 3.828 1 95.69 118 ASN A N 1
ATOM 1015 C CA . ASN A 1 118 ? -4.57 -19.562 4.18 1 95.69 118 ASN A CA 1
ATOM 1016 C C . ASN A 1 118 ? -4.355 -19.422 5.684 1 95.69 118 ASN A C 1
ATOM 1018 O O . ASN A 1 118 ? -4.676 -18.375 6.258 1 95.69 118 ASN A O 1
ATOM 1022 N N . PRO A 1 119 ? -3.84 -20.453 6.328 1 94.12 119 PRO A N 1
ATOM 1023 C CA . PRO A 1 119 ? -3.674 -20.359 7.781 1 94.12 119 PRO A CA 1
ATOM 1024 C C . PRO A 1 119 ? -2.432 -19.578 8.188 1 94.12 119 PRO A C 1
ATOM 1026 O O . PRO A 1 119 ? -2.189 -19.375 9.383 1 94.12 119 PRO A O 1
ATOM 1029 N N . PHE A 1 120 ? -1.621 -19.109 7.27 1 94.06 120 PHE A N 1
ATOM 1030 C CA . PHE A 1 120 ? -0.339 -18.484 7.57 1 94.06 120 PHE A CA 1
ATOM 1031 C C . PHE A 1 120 ? -0.466 -16.969 7.57 1 94.06 120 PHE A C 1
ATOM 1033 O O . PHE A 1 120 ? -1.338 -16.422 6.898 1 94.06 120 PHE A O 1
ATOM 1040 N N . ASP A 1 121 ? 0.476 -16.328 8.328 1 89.25 121 ASP A N 1
ATOM 1041 C CA . ASP A 1 121 ? 0.534 -14.875 8.281 1 89.25 121 ASP A CA 1
ATOM 1042 C C . ASP A 1 121 ? 1.238 -14.398 7.016 1 89.25 121 ASP A C 1
ATOM 1044 O O . ASP A 1 121 ? 1.67 -15.203 6.195 1 89.25 121 ASP A O 1
ATOM 1048 N N . THR A 1 122 ? 1.278 -13.109 6.828 1 88.62 122 THR A N 1
ATOM 1049 C CA . THR A 1 122 ? 1.804 -12.492 5.617 1 88.62 122 THR A CA 1
ATOM 1050 C C . THR A 1 122 ? 3.25 -12.914 5.375 1 88.62 122 THR A C 1
ATOM 1052 O O . THR A 1 122 ? 3.611 -13.305 4.266 1 88.62 122 THR A O 1
ATOM 1055 N N . PHE A 1 123 ? 4.035 -12.867 6.445 1 86.62 123 PHE A N 1
ATOM 1056 C CA . PHE A 1 123 ? 5.461 -13.156 6.348 1 86.62 123 PHE A CA 1
ATOM 1057 C C . PHE A 1 123 ? 5.699 -14.602 5.938 1 86.62 123 PHE A C 1
ATOM 1059 O O . PHE A 1 123 ? 6.402 -14.867 4.961 1 86.62 123 PHE A O 1
ATOM 1066 N N . LEU A 1 124 ? 5.105 -15.492 6.613 1 92.94 124 LEU A N 1
ATOM 1067 C CA . LEU A 1 124 ? 5.254 -16.906 6.301 1 92.94 124 LEU A CA 1
ATOM 1068 C C . LEU A 1 124 ? 4.672 -17.234 4.93 1 92.94 124 LEU A C 1
ATOM 1070 O O . LEU A 1 124 ? 5.219 -18.062 4.199 1 92.94 124 LEU A O 1
ATOM 1074 N N . THR A 1 125 ? 3.572 -16.609 4.535 1 94.81 125 THR A N 1
ATOM 1075 C CA . THR A 1 125 ? 2.971 -16.812 3.221 1 94.81 125 THR A CA 1
ATOM 1076 C C . THR A 1 125 ? 3.971 -16.5 2.113 1 94.81 125 THR A C 1
ATOM 1078 O O . THR A 1 125 ? 4.152 -17.297 1.188 1 94.81 125 THR A O 1
ATOM 1081 N N . ARG A 1 126 ? 4.648 -15.43 2.244 1 93.44 126 ARG A N 1
ATOM 1082 C CA . ARG A 1 126 ? 5.617 -15.031 1.229 1 93.44 126 ARG A CA 1
ATOM 1083 C C . ARG A 1 126 ? 6.797 -16 1.188 1 93.44 126 ARG A C 1
ATOM 1085 O O . ARG A 1 126 ? 7.223 -16.422 0.11 1 93.44 126 ARG A O 1
ATOM 1092 N N . LEU A 1 127 ? 7.27 -16.328 2.357 1 93.75 127 LEU A N 1
ATOM 1093 C CA . LEU A 1 127 ? 8.406 -17.25 2.424 1 93.75 127 LEU A CA 1
ATOM 1094 C C . LEU A 1 127 ? 8.062 -18.594 1.814 1 93.75 127 LEU A C 1
ATOM 1096 O O . LEU A 1 127 ? 8.836 -19.156 1.032 1 93.75 127 LEU A O 1
ATOM 1100 N N . ALA A 1 128 ? 6.918 -19.094 2.168 1 96.88 128 ALA A N 1
ATOM 1101 C CA . ALA A 1 128 ? 6.477 -20.391 1.654 1 96.88 128 ALA A CA 1
ATOM 1102 C C . ALA A 1 128 ? 6.281 -20.344 0.141 1 96.88 128 ALA A C 1
ATOM 1104 O O . ALA A 1 128 ? 6.684 -21.266 -0.571 1 96.88 128 ALA A O 1
ATOM 1105 N N . TRP A 1 129 ? 5.68 -19.281 -0.292 1 97 129 TRP A N 1
ATOM 1106 C CA . TRP A 1 129 ? 5.473 -19.094 -1.726 1 97 129 TRP A CA 1
ATOM 1107 C C . TRP A 1 129 ? 6.809 -19.062 -2.467 1 97 129 TRP A C 1
ATOM 1109 O O . TRP A 1 129 ? 6.965 -19.719 -3.498 1 97 129 TRP A O 1
ATOM 1119 N N . GLN A 1 130 ? 7.762 -18.391 -1.947 1 95.81 130 GLN A N 1
ATOM 1120 C CA . GLN A 1 130 ? 9.086 -18.312 -2.549 1 95.81 130 GLN A CA 1
ATOM 1121 C C . GLN A 1 130 ? 9.773 -19.672 -2.562 1 95.81 130 GLN A C 1
ATOM 1123 O O . GLN A 1 130 ? 10.43 -20.031 -3.543 1 95.81 130 GLN A O 1
ATOM 1128 N N . TYR A 1 131 ? 9.633 -20.297 -1.487 1 96.81 131 TYR A N 1
ATOM 1129 C CA . TYR A 1 131 ? 10.203 -21.625 -1.411 1 96.81 131 TYR A CA 1
ATOM 1130 C C . TYR A 1 131 ? 9.609 -22.531 -2.48 1 96.81 131 TYR A C 1
ATOM 1132 O O . TYR A 1 131 ? 10.344 -23.219 -3.201 1 96.81 131 TYR A O 1
ATOM 1140 N N . GLU A 1 132 ? 8.305 -22.547 -2.613 1 97.06 132 GLU A N 1
ATOM 1141 C CA . GLU A 1 132 ? 7.621 -23.422 -3.559 1 97.06 132 GLU A CA 1
ATOM 1142 C C . GLU A 1 132 ? 7.973 -23.062 -5 1 97.06 132 GLU A C 1
ATOM 1144 O O . GLU A 1 132 ? 8.109 -23.938 -5.852 1 97.06 132 GLU A O 1
ATOM 1149 N N . HIS A 1 133 ? 8.141 -21.797 -5.258 1 96.75 133 HIS A N 1
ATOM 1150 C CA . HIS A 1 133 ? 8.305 -21.344 -6.633 1 96.75 133 HIS A CA 1
ATOM 1151 C C . HIS A 1 133 ? 9.773 -21.344 -7.043 1 96.75 133 HIS A C 1
ATOM 1153 O O . HIS A 1 133 ? 10.094 -21.594 -8.211 1 96.75 133 HIS A O 1
ATOM 1159 N N . PHE A 1 134 ? 10.672 -21.094 -6.055 1 95.88 134 PHE A N 1
ATOM 1160 C CA . PHE A 1 134 ? 12.055 -20.844 -6.449 1 95.88 134 PHE A CA 1
ATOM 1161 C C . PHE A 1 134 ? 13.008 -21.703 -5.621 1 95.88 134 PHE A C 1
ATOM 1163 O O . PHE A 1 134 ? 14.219 -21.688 -5.844 1 95.88 134 PHE A O 1
ATOM 1170 N N . GLY A 1 135 ? 12.539 -22.359 -4.672 1 94.5 135 GLY A N 1
ATOM 1171 C CA . GLY A 1 135 ? 13.398 -23.141 -3.803 1 94.5 135 GLY A CA 1
ATOM 1172 C C . GLY A 1 135 ? 14.242 -22.297 -2.875 1 94.5 135 GLY A C 1
ATOM 1173 O O . GLY A 1 135 ? 15.266 -22.75 -2.359 1 94.5 135 GLY A O 1
ATOM 1174 N N . THR A 1 136 ? 13.805 -21.078 -2.689 1 92.88 136 THR A N 1
ATOM 1175 C CA . THR A 1 136 ? 14.578 -20.141 -1.896 1 92.88 136 THR A CA 1
ATOM 1176 C C . THR A 1 136 ? 14.484 -20.469 -0.411 1 92.88 136 THR A C 1
ATOM 1178 O O . THR A 1 136 ? 13.391 -20.672 0.121 1 92.88 136 THR A O 1
ATOM 1181 N N . ILE A 1 137 ? 15.656 -20.5 0.238 1 92.75 137 ILE A N 1
ATOM 1182 C CA . ILE A 1 137 ? 15.758 -20.656 1.685 1 92.75 137 ILE A CA 1
ATOM 1183 C C . ILE A 1 137 ? 16.484 -19.453 2.281 1 92.75 137 ILE A C 1
ATOM 1185 O O . ILE A 1 137 ? 17.641 -19.188 1.938 1 92.75 137 ILE A O 1
ATOM 1189 N N . PRO A 1 138 ? 15.805 -18.75 3.193 1 90.12 138 PRO A N 1
ATOM 1190 C CA . PRO A 1 138 ? 16.453 -17.578 3.762 1 90.12 138 PRO A CA 1
ATOM 1191 C C . PRO A 1 138 ? 17.703 -17.922 4.57 1 90.12 138 PRO A C 1
ATOM 1193 O O . PRO A 1 138 ? 17.75 -18.969 5.215 1 90.12 138 PRO A O 1
ATOM 1196 N N . GLU A 1 139 ? 18.641 -16.984 4.508 1 87.62 139 GLU A N 1
ATOM 1197 C CA . GLU A 1 139 ? 19.875 -17.156 5.273 1 87.62 139 GLU A CA 1
ATOM 1198 C C . GLU A 1 139 ? 19.688 -16.719 6.723 1 87.62 139 GLU A C 1
ATOM 1200 O O . GLU A 1 139 ? 20.266 -17.312 7.637 1 87.62 139 GLU A O 1
ATOM 1205 N N . ASP A 1 140 ? 18.922 -15.742 6.867 1 87 140 ASP A N 1
ATOM 1206 C CA . ASP A 1 140 ? 18.656 -15.211 8.195 1 87 140 ASP A CA 1
ATOM 1207 C C . ASP A 1 140 ? 17.953 -16.25 9.078 1 87 140 ASP A C 1
ATOM 1209 O O . ASP A 1 140 ? 16.953 -16.844 8.664 1 87 140 ASP A O 1
ATOM 1213 N N . SER A 1 141 ? 18.422 -16.406 10.289 1 88.31 141 SER A N 1
ATOM 1214 C CA . SER A 1 141 ? 17.953 -17.453 11.18 1 88.31 141 SER A CA 1
ATOM 1215 C C . SER A 1 141 ? 16.469 -17.281 11.523 1 88.31 141 SER A C 1
ATOM 1217 O O . SER A 1 141 ? 15.727 -18.25 11.602 1 88.31 141 SER A O 1
ATOM 1219 N N . PHE A 1 142 ? 16.125 -16.078 11.695 1 84.5 142 PHE A N 1
ATOM 1220 C CA . PHE A 1 142 ? 14.734 -15.805 12.023 1 84.5 142 PHE A CA 1
ATOM 1221 C C . PHE A 1 142 ? 13.812 -16.203 10.875 1 84.5 142 PHE A C 1
ATOM 1223 O O . PHE A 1 142 ? 12.797 -16.859 11.094 1 84.5 142 PHE A O 1
ATOM 1230 N N . TYR A 1 143 ? 14.188 -15.953 9.711 1 87.12 143 TYR A N 1
ATOM 1231 C CA . TYR A 1 143 ? 13.391 -16.266 8.531 1 87.12 143 TYR A CA 1
ATOM 1232 C C . TYR A 1 143 ? 13.359 -17.766 8.273 1 87.12 143 TYR A C 1
ATOM 1234 O O . TYR A 1 143 ? 12.312 -18.312 7.902 1 87.12 143 TYR A O 1
ATOM 1242 N N . LYS A 1 144 ? 14.438 -18.312 8.484 1 92.81 144 LYS A N 1
ATOM 1243 C CA . LYS A 1 144 ? 14.531 -19.75 8.289 1 92.81 144 LYS A CA 1
ATOM 1244 C C . LYS A 1 144 ? 13.625 -20.5 9.266 1 92.81 144 LYS A C 1
ATOM 1246 O O . LYS A 1 144 ? 12.938 -21.438 8.875 1 92.81 144 LYS A O 1
ATOM 1251 N N . GLU A 1 145 ? 13.633 -20.062 10.453 1 93.31 145 GLU A N 1
ATOM 1252 C CA . GLU A 1 145 ? 12.781 -20.688 11.461 1 93.31 145 GLU A CA 1
ATOM 1253 C C . GLU A 1 145 ? 11.305 -20.5 11.117 1 93.31 145 GLU A C 1
ATOM 1255 O O . GLU A 1 145 ? 10.5 -21.422 11.297 1 93.31 145 GLU A O 1
ATOM 1260 N N . THR A 1 146 ? 11.016 -19.344 10.656 1 91.56 146 THR A N 1
ATOM 1261 C CA . THR A 1 146 ? 9.648 -19.062 10.25 1 91.56 146 THR A CA 1
ATOM 1262 C C . THR A 1 146 ? 9.227 -20 9.109 1 91.56 146 THR A C 1
ATOM 1264 O O . THR A 1 146 ? 8.148 -20.594 9.156 1 91.56 146 THR A O 1
ATOM 1267 N N . LEU A 1 147 ? 10.086 -20.188 8.172 1 95.62 147 LEU A N 1
ATOM 1268 C CA . LEU A 1 147 ? 9.797 -21.062 7.043 1 95.62 147 LEU A CA 1
ATOM 1269 C C . LEU A 1 147 ? 9.625 -22.516 7.512 1 95.62 147 LEU A C 1
ATOM 1271 O O . LEU A 1 147 ? 8.812 -23.25 6.957 1 95.62 147 LEU A O 1
ATOM 1275 N N . ASN A 1 148 ? 10.32 -22.906 8.523 1 95.69 148 ASN A N 1
ATOM 1276 C CA . ASN A 1 148 ? 10.266 -24.281 9.039 1 95.69 148 ASN A CA 1
ATOM 1277 C C . ASN A 1 148 ? 8.859 -24.641 9.508 1 95.69 148 ASN A C 1
ATOM 1279 O O . ASN A 1 148 ? 8.461 -25.812 9.43 1 95.69 148 ASN A O 1
ATOM 1283 N N . GLU A 1 149 ? 8.141 -23.688 9.977 1 95.25 149 GLU A N 1
ATOM 1284 C CA . GLU A 1 149 ? 6.75 -23.953 10.344 1 95.25 149 GLU A CA 1
ATOM 1285 C C . GLU A 1 149 ? 5.965 -24.516 9.164 1 95.25 149 GLU A C 1
ATOM 1287 O O . GLU A 1 149 ? 5.172 -25.438 9.328 1 95.25 149 GLU A O 1
ATOM 1292 N N . TYR A 1 150 ? 6.164 -23.922 8.031 1 96.75 150 TYR A N 1
ATOM 1293 C CA . TYR A 1 150 ? 5.523 -24.375 6.809 1 96.75 150 TYR A CA 1
ATOM 1294 C C . TYR A 1 150 ? 6.059 -25.734 6.387 1 96.75 150 TYR A C 1
ATOM 1296 O O . TYR A 1 150 ? 5.289 -26.625 6.027 1 96.75 150 TYR A O 1
ATOM 1304 N N . LEU A 1 151 ? 7.344 -25.891 6.457 1 96.75 151 LEU A N 1
ATOM 1305 C CA . LEU A 1 151 ? 7.98 -27.125 6.012 1 96.75 151 LEU A CA 1
ATOM 1306 C C . LEU A 1 151 ? 7.578 -28.297 6.898 1 96.75 151 LEU A C 1
ATOM 1308 O O . LEU A 1 151 ? 7.438 -29.422 6.418 1 96.75 151 LEU A O 1
ATOM 1312 N N . GLU A 1 152 ? 7.395 -28.016 8.086 1 96.12 152 GLU A N 1
ATOM 1313 C CA . GLU A 1 152 ? 6.941 -29.047 9.016 1 96.12 152 GLU A CA 1
ATOM 1314 C C . GLU A 1 152 ? 5.527 -29.5 8.68 1 96.12 152 GLU A C 1
ATOM 1316 O O . GLU A 1 152 ? 5.227 -30.703 8.742 1 96.12 152 GLU A O 1
ATOM 1321 N N . GLU A 1 153 ? 4.672 -28.562 8.367 1 94.69 153 GLU A N 1
ATOM 1322 C CA . GLU A 1 153 ? 3.32 -28.922 7.949 1 94.69 153 GLU A CA 1
ATOM 1323 C C . GLU A 1 153 ? 3.34 -29.766 6.684 1 94.69 153 GLU A C 1
ATOM 1325 O O . GLU A 1 153 ? 2.596 -30.75 6.574 1 94.69 153 GLU A O 1
ATOM 1330 N N . LYS A 1 154 ? 4.176 -29.422 5.863 1 94 154 LYS A N 1
ATOM 1331 C CA . LYS A 1 154 ? 4.297 -30.188 4.617 1 94 154 LYS A CA 1
ATOM 1332 C C . LYS A 1 154 ? 4.801 -31.594 4.879 1 94 154 LYS A C 1
ATOM 1334 O O . LYS A 1 154 ? 4.34 -32.562 4.25 1 94 154 LYS A O 1
ATOM 1339 N N . ALA A 1 155 ? 5.723 -31.688 5.754 1 95.25 155 ALA A N 1
ATOM 1340 C CA . ALA A 1 155 ? 6.277 -33 6.109 1 95.25 155 ALA A CA 1
ATOM 1341 C C . ALA A 1 155 ? 5.203 -33.906 6.703 1 95.25 155 ALA A C 1
ATOM 1343 O O . ALA A 1 155 ? 5.285 -35.125 6.586 1 95.25 155 ALA A O 1
ATOM 1344 N N . GLN A 1 156 ? 4.191 -33.312 7.234 1 96.5 156 GLN A N 1
ATOM 1345 C CA . GLN A 1 156 ? 3.08 -34.062 7.812 1 96.5 156 GLN A CA 1
ATOM 1346 C C . GLN A 1 156 ? 2.021 -34.375 6.758 1 96.5 156 GLN A C 1
ATOM 1348 O O . GLN A 1 156 ? 0.971 -34.938 7.078 1 96.5 156 GLN A O 1
ATOM 1353 N N . GLY A 1 157 ? 2.189 -33.906 5.539 1 94.75 157 GLY A N 1
ATOM 1354 C CA . GLY A 1 157 ? 1.326 -34.281 4.434 1 94.75 157 GLY A CA 1
ATOM 1355 C C . GLY A 1 157 ? 0.328 -33.188 4.055 1 94.75 157 GLY A C 1
ATOM 1356 O O . GLY A 1 157 ? -0.505 -33.406 3.17 1 94.75 157 GLY A O 1
ATOM 1357 N N . LYS A 1 158 ? 0.467 -32.062 4.73 1 94.44 158 LYS A N 1
ATOM 1358 C CA . LYS A 1 158 ? -0.431 -30.969 4.398 1 94.44 158 LYS A CA 1
ATOM 1359 C C . LYS A 1 158 ? -0.005 -30.281 3.102 1 94.44 158 LYS A C 1
ATOM 1361 O O . LYS A 1 158 ? 1.188 -30.188 2.814 1 94.44 158 LYS A O 1
ATOM 1366 N N . ARG A 1 159 ? -1.044 -29.875 2.295 1 94.38 159 ARG A N 1
ATOM 1367 C CA . ARG A 1 159 ? -0.8 -29.172 1.041 1 94.38 159 ARG A CA 1
ATOM 1368 C C . ARG A 1 159 ? -1.53 -27.844 1.016 1 94.38 159 ARG A C 1
ATOM 1370 O O . ARG A 1 159 ? -2.643 -27.719 1.535 1 94.38 159 ARG A O 1
ATOM 1377 N N . TYR A 1 160 ? -0.814 -26.938 0.333 1 96.75 160 TYR A N 1
ATOM 1378 C CA . TYR A 1 160 ? -1.383 -25.609 0.155 1 96.75 160 TYR A CA 1
ATOM 1379 C C . TYR A 1 160 ? -1.287 -25.156 -1.299 1 96.75 160 TYR A C 1
ATOM 1381 O O . TYR A 1 160 ? -0.425 -24.344 -1.652 1 96.75 160 TYR A O 1
ATOM 1389 N N . PRO A 1 161 ? -2.184 -25.656 -2.088 1 95.62 161 PRO A N 1
ATOM 1390 C CA . PRO A 1 161 ? -2.123 -25.453 -3.535 1 95.62 161 PRO A CA 1
ATOM 1391 C C . PRO A 1 161 ? -2.02 -23.969 -3.912 1 95.62 161 PRO A C 1
ATOM 1393 O O . PRO A 1 161 ? -1.39 -23.641 -4.918 1 95.62 161 PRO A O 1
ATOM 1396 N N . PHE A 1 162 ? -2.52 -23.109 -3.09 1 96.31 162 PHE A N 1
ATOM 1397 C CA . PHE A 1 162 ? -2.535 -21.688 -3.406 1 96.31 162 PHE A CA 1
ATOM 1398 C C . PHE A 1 162 ? -1.145 -21.078 -3.246 1 96.31 162 PHE A C 1
ATOM 1400 O O . PHE A 1 162 ? -0.92 -19.922 -3.613 1 96.31 162 PHE A O 1
ATOM 1407 N N . LEU A 1 163 ? -0.183 -21.812 -2.775 1 96.88 163 LEU A N 1
ATOM 1408 C CA . LEU A 1 163 ? 1.187 -21.328 -2.648 1 96.88 163 LEU A CA 1
ATOM 1409 C C . LEU A 1 163 ? 2.102 -22.016 -3.662 1 96.88 163 LEU A C 1
ATOM 1411 O O . LEU A 1 163 ? 3.246 -21.594 -3.848 1 96.88 163 LEU A O 1
ATOM 1415 N N . GLU A 1 164 ? 1.591 -23.047 -4.289 1 95.5 164 GLU A N 1
ATOM 1416 C CA . GLU A 1 164 ? 2.385 -23.844 -5.23 1 95.5 164 GLU A CA 1
ATOM 1417 C C . GLU A 1 164 ? 2.322 -23.25 -6.637 1 95.5 164 GLU A C 1
ATOM 1419 O O . GLU A 1 164 ? 1.342 -22.594 -6.996 1 95.5 164 GLU A O 1
ATOM 1424 N N . PRO A 1 165 ? 3.387 -23.438 -7.371 1 92.75 165 PRO A N 1
ATOM 1425 C CA . PRO A 1 165 ? 3.377 -22.891 -8.734 1 92.75 165 PRO A CA 1
ATOM 1426 C C . PRO A 1 165 ? 2.199 -23.406 -9.562 1 92.75 165 PRO A C 1
ATOM 1428 O O . PRO A 1 165 ? 1.735 -24.531 -9.352 1 92.75 165 PRO A O 1
ATOM 1431 N N . LEU A 1 166 ? 1.801 -22.484 -10.461 1 89.25 166 LEU A 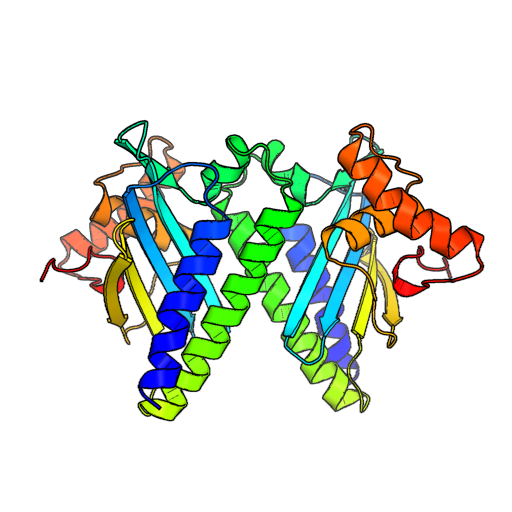N 1
ATOM 1432 C CA . LEU A 1 166 ? 0.744 -22.875 -11.391 1 89.25 166 LEU A CA 1
ATOM 1433 C C . LEU A 1 166 ? 1.212 -24.016 -12.289 1 89.25 166 LEU A C 1
ATOM 1435 O O . LEU A 1 166 ? 2.375 -24.047 -12.695 1 89.25 166 LEU A O 1
ATOM 1439 N N . LYS A 1 167 ? 0.247 -25.047 -12.445 1 74.5 167 LYS A N 1
ATOM 1440 C CA . LYS A 1 167 ? 0.539 -26.141 -13.375 1 74.5 167 LYS A CA 1
ATOM 1441 C C . LYS A 1 167 ? 0.58 -25.641 -14.812 1 74.5 167 LYS A C 1
ATOM 1443 O O . LYS A 1 167 ? -0.22 -24.781 -15.203 1 74.5 167 LYS A O 1
ATOM 1448 N N . GLU A 1 168 ? 1.767 -25.656 -15.453 1 63.91 168 GLU A N 1
ATOM 1449 C CA . GLU A 1 168 ? 1.887 -25.266 -16.859 1 63.91 168 GLU A CA 1
ATOM 1450 C C . GLU A 1 168 ? 0.923 -26.062 -17.734 1 63.91 168 GLU A C 1
ATOM 1452 O O . GLU A 1 168 ? 0.783 -27.281 -17.578 1 63.91 168 GLU A O 1
ATOM 1457 N N . GLU A 1 169 ? -0.2 -25.375 -18.219 1 49.31 169 GLU A N 1
ATOM 1458 C CA . GLU A 1 169 ? -0.926 -26.094 -19.25 1 49.31 169 GLU A CA 1
ATOM 1459 C C . GLU A 1 169 ? -0.089 -26.219 -20.531 1 49.31 169 GLU A C 1
ATOM 1461 O O . GLU A 1 169 ? 0.754 -25.359 -20.812 1 49.31 169 GLU A O 1
ATOM 1466 N N . MET B 1 1 ? -21.953 6.188 18.031 1 66.56 1 MET B N 1
ATOM 1467 C CA . MET B 1 1 ? -21.5 6.531 16.688 1 66.56 1 MET B CA 1
ATOM 1468 C C . MET B 1 1 ? -20.234 7.379 16.734 1 66.56 1 MET B C 1
ATOM 1470 O O . MET B 1 1 ? -19.234 7.031 16.109 1 66.56 1 MET B O 1
ATOM 1474 N N . GLU B 1 2 ? -20.25 8.328 17.594 1 71.56 2 GLU B N 1
ATOM 1475 C CA . GLU B 1 2 ? -19.078 9.203 17.734 1 71.56 2 GLU B CA 1
ATOM 1476 C C . GLU B 1 2 ? -17.906 8.445 18.344 1 71.56 2 GLU B C 1
ATOM 1478 O O . GLU B 1 2 ? -16.766 8.609 17.891 1 71.56 2 GLU B O 1
ATOM 1483 N N . LYS B 1 3 ? -18.281 7.516 19.188 1 82.12 3 LYS B N 1
ATOM 1484 C CA . LYS B 1 3 ? -17.203 6.75 19.828 1 82.12 3 LYS B CA 1
ATOM 1485 C C . LYS B 1 3 ? -16.547 5.797 18.844 1 82.12 3 LYS B C 1
ATOM 1487 O O . LYS B 1 3 ? -15.328 5.598 18.891 1 82.12 3 LYS B O 1
ATOM 1492 N N . GLN B 1 4 ? -17.375 5.266 17.984 1 87.62 4 GLN B N 1
ATOM 1493 C CA . GLN B 1 4 ? -16.844 4.363 16.969 1 87.62 4 GLN B CA 1
ATOM 1494 C C . GLN B 1 4 ? -15.906 5.094 16.016 1 87.62 4 GLN B C 1
ATOM 1496 O O . GLN B 1 4 ? -14.859 4.559 15.641 1 87.62 4 GLN B O 1
ATOM 1501 N N . ILE B 1 5 ? -16.234 6.277 15.75 1 91.69 5 ILE B N 1
ATOM 1502 C CA . ILE B 1 5 ? -15.422 7.094 14.852 1 91.69 5 ILE B CA 1
ATOM 1503 C C . ILE B 1 5 ? -14.086 7.426 15.516 1 91.69 5 ILE B C 1
ATOM 1505 O O . ILE B 1 5 ? -13.039 7.355 14.883 1 91.69 5 ILE B O 1
ATOM 1509 N N . GLU B 1 6 ? -14.18 7.676 16.781 1 91.56 6 GLU B N 1
ATOM 1510 C CA . GLU B 1 6 ? -12.977 8.047 17.516 1 91.56 6 GLU B CA 1
ATOM 1511 C C . GLU B 1 6 ? -12.008 6.867 17.625 1 91.56 6 GLU B C 1
ATOM 1513 O O . GLU B 1 6 ? -10.797 7.059 17.719 1 91.56 6 GLU B O 1
ATOM 1518 N N . SER B 1 7 ? -12.602 5.73 17.609 1 95.5 7 SER B N 1
ATOM 1519 C CA . SER B 1 7 ? -11.742 4.555 17.688 1 95.5 7 SER B CA 1
ATOM 1520 C C . SER B 1 7 ? -10.844 4.434 16.469 1 95.5 7 SER B C 1
ATOM 1522 O O . SER B 1 7 ? -9.742 3.877 16.547 1 95.5 7 SER B O 1
ATOM 1524 N N . TYR B 1 8 ? -11.266 4.969 15.305 1 96.81 8 TYR B N 1
ATOM 1525 C CA . TYR B 1 8 ? -10.461 4.945 14.094 1 96.81 8 TYR B CA 1
ATOM 1526 C C . TYR B 1 8 ? -9.195 5.781 14.258 1 96.81 8 TYR B C 1
ATOM 1528 O O . TYR B 1 8 ? -8.148 5.445 13.711 1 96.81 8 TYR B O 1
ATOM 1536 N N . TYR B 1 9 ? -9.336 6.855 15.094 1 96.5 9 TYR B N 1
ATOM 1537 C CA . TYR B 1 9 ? -8.164 7.707 15.289 1 96.5 9 TYR B CA 1
ATOM 1538 C C . TYR B 1 9 ? -7.039 6.938 15.961 1 96.5 9 TYR B C 1
ATOM 1540 O O . TYR B 1 9 ? -5.887 7 15.523 1 96.5 9 TYR B O 1
ATOM 1548 N N . GLN B 1 10 ? -7.395 6.211 16.891 1 95.62 10 GLN B N 1
ATOM 1549 C CA . GLN B 1 10 ? -6.422 5.422 17.641 1 95.62 10 GLN B CA 1
ATOM 1550 C C . GLN B 1 10 ? -5.859 4.289 16.781 1 95.62 10 GLN B C 1
ATOM 1552 O O . GLN B 1 10 ? -4.66 4.008 16.812 1 95.62 10 GLN B O 1
ATOM 1557 N N . GLU B 1 11 ? -6.758 3.658 16.062 1 96.81 11 GLU B N 1
ATOM 1558 C CA . GLU B 1 11 ? -6.328 2.555 15.203 1 96.81 11 GLU B CA 1
ATOM 1559 C C . GLU B 1 11 ? -5.355 3.037 14.133 1 96.81 11 GLU B C 1
ATOM 1561 O O . GLU B 1 11 ? -4.316 2.418 13.898 1 96.81 11 GLU B O 1
ATOM 1566 N N . ILE B 1 12 ? -5.652 4.141 13.516 1 97.88 12 ILE B N 1
ATOM 1567 C CA . ILE B 1 12 ? -4.797 4.738 12.492 1 97.88 12 ILE B CA 1
ATOM 1568 C C . ILE B 1 12 ? -3.445 5.102 13.102 1 97.88 12 ILE B C 1
ATOM 1570 O O . ILE B 1 12 ? -2.396 4.754 12.555 1 97.88 12 ILE B O 1
ATOM 1574 N N . ALA B 1 13 ? -3.479 5.719 14.266 1 98 13 ALA B N 1
ATOM 1575 C CA . ALA B 1 13 ? -2.236 6.098 14.938 1 98 13 ALA B CA 1
ATOM 1576 C C . ALA B 1 13 ? -1.375 4.871 15.227 1 98 13 ALA B C 1
ATOM 1578 O O . ALA B 1 13 ? -0.174 4.867 14.945 1 98 13 ALA B O 1
ATOM 1579 N N . GLN B 1 14 ? -2.021 3.863 15.719 1 97.25 14 GLN B N 1
ATOM 1580 C CA . GLN B 1 14 ? -1.272 2.668 16.094 1 97.25 14 GLN B CA 1
ATOM 1581 C C . GLN B 1 14 ? -0.664 1.994 14.867 1 97.25 14 GLN B C 1
ATOM 1583 O O . GLN B 1 14 ? 0.474 1.521 14.914 1 97.25 14 GLN B O 1
ATOM 1588 N N . LEU B 1 15 ? -1.379 1.938 13.781 1 96.38 15 LEU B N 1
ATOM 1589 C CA . LEU B 1 15 ? -0.864 1.343 12.547 1 96.38 15 LEU B CA 1
ATOM 1590 C C . LEU B 1 15 ? 0.336 2.127 12.031 1 96.38 15 LEU B C 1
ATOM 1592 O O . LEU B 1 15 ? 1.304 1.536 11.547 1 96.38 15 LEU B O 1
ATOM 1596 N N . ILE B 1 16 ? 0.293 3.455 12.172 1 97.19 16 ILE B N 1
ATOM 1597 C CA . ILE B 1 16 ? 1.412 4.301 11.766 1 97.19 16 ILE B CA 1
ATOM 1598 C C . ILE B 1 16 ? 2.594 4.074 12.703 1 97.19 16 ILE B C 1
ATOM 1600 O O . ILE B 1 16 ? 3.727 3.893 12.258 1 97.19 16 ILE B O 1
ATOM 1604 N N . ILE B 1 17 ? 2.346 4 14 1 96.12 17 ILE B N 1
ATOM 1605 C CA . ILE 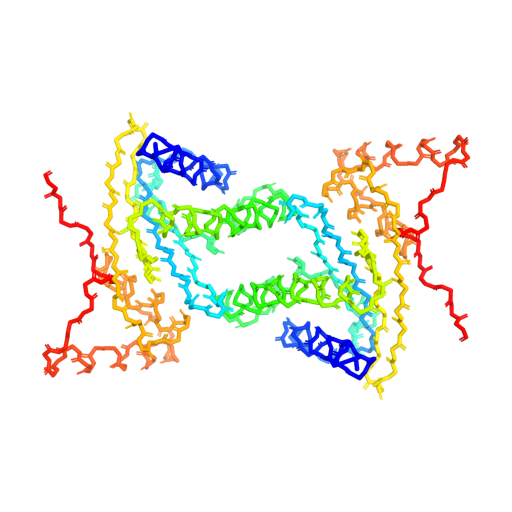B 1 17 ? 3.379 3.811 15.016 1 96.12 17 ILE B CA 1
ATOM 1606 C C . ILE B 1 17 ? 4.098 2.482 14.773 1 96.12 17 ILE B C 1
ATOM 1608 O O . ILE B 1 17 ? 5.32 2.396 14.914 1 96.12 17 ILE B O 1
ATOM 1612 N N . ASP B 1 18 ? 3.336 1.509 14.383 1 93.06 18 ASP B N 1
ATOM 1613 C CA . ASP B 1 18 ? 3.896 0.183 14.141 1 93.06 18 ASP B CA 1
ATOM 1614 C C . ASP B 1 18 ? 4.902 0.213 12.992 1 93.06 18 ASP B C 1
ATOM 1616 O O . ASP B 1 18 ? 5.73 -0.691 12.859 1 93.06 18 ASP B O 1
ATOM 1620 N N . MET B 1 19 ? 4.871 1.205 12.125 1 92.44 19 MET B N 1
ATOM 1621 C CA . MET B 1 19 ? 5.762 1.294 10.969 1 92.44 19 MET B CA 1
ATOM 1622 C C . MET B 1 19 ? 6.977 2.156 11.289 1 92.44 19 MET B C 1
ATOM 1624 O O . MET B 1 19 ? 7.934 2.193 10.516 1 92.44 19 MET B O 1
ATOM 1628 N N . ILE B 1 20 ? 6.965 2.883 12.344 1 93.44 20 ILE B N 1
ATOM 1629 C CA . ILE B 1 20 ? 8.062 3.762 12.734 1 93.44 20 ILE B CA 1
ATOM 1630 C C . ILE B 1 20 ? 9.117 2.961 13.484 1 93.44 20 ILE B C 1
ATOM 1632 O O . ILE B 1 20 ? 8.828 2.357 14.523 1 93.44 20 ILE B O 1
ATOM 1636 N N . PRO B 1 21 ? 10.391 2.926 13.102 1 91.25 21 PRO B N 1
ATOM 1637 C CA . PRO B 1 21 ? 11.406 2.014 13.625 1 91.25 21 PRO B CA 1
ATOM 1638 C C . PRO B 1 21 ? 12.148 2.578 14.836 1 91.25 21 PRO B C 1
ATOM 1640 O O . PRO B 1 21 ? 13.102 1.969 15.32 1 91.25 21 PRO B O 1
ATOM 1643 N N . GLU B 1 22 ? 11.789 3.674 15.336 1 92.56 22 GLU B N 1
ATOM 1644 C CA . GLU B 1 22 ? 12.508 4.332 16.422 1 92.56 22 GLU B CA 1
ATOM 1645 C C . GLU B 1 22 ? 11.562 5.168 17.281 1 92.56 22 GLU B C 1
ATOM 1647 O O . GLU B 1 22 ? 10.383 5.324 16.953 1 92.56 22 GLU B O 1
ATOM 1652 N N . GLU B 1 23 ? 12.125 5.652 18.297 1 95.44 23 GLU B N 1
ATOM 1653 C CA . GLU B 1 23 ? 11.336 6.566 19.125 1 95.44 23 GLU B CA 1
ATOM 1654 C C . GLU B 1 23 ? 11.008 7.848 18.359 1 95.44 23 GLU B C 1
ATOM 1656 O O . GLU B 1 23 ? 11.828 8.336 17.578 1 95.44 23 GLU B O 1
ATOM 1661 N N . TRP B 1 24 ? 9.867 8.328 18.594 1 97.5 24 TRP B N 1
ATOM 1662 C CA . TRP B 1 24 ? 9.359 9.469 17.844 1 97.5 24 TRP B CA 1
ATOM 1663 C C . TRP B 1 24 ? 8.672 10.469 18.781 1 97.5 24 TRP B C 1
ATOM 1665 O O . TRP B 1 24 ? 8.234 10.109 19.875 1 97.5 24 TRP B O 1
ATOM 1675 N N . ALA B 1 25 ? 8.594 11.742 18.359 1 98.12 25 ALA B N 1
ATOM 1676 C CA . ALA B 1 25 ? 7.992 12.797 19.172 1 98.12 25 ALA B CA 1
ATOM 1677 C C . ALA B 1 25 ? 6.672 13.266 18.562 1 98.12 25 ALA B C 1
ATOM 1679 O O . ALA B 1 25 ? 5.734 13.602 19.297 1 98.12 25 ALA B O 1
ATOM 1680 N N . GLU B 1 26 ? 6.598 13.328 17.297 1 98 26 GLU B N 1
ATOM 1681 C CA . GLU B 1 26 ? 5.445 13.867 16.578 1 98 26 GLU B CA 1
ATOM 1682 C C . GLU B 1 26 ? 5.254 13.156 15.242 1 98 26 GLU B C 1
ATOM 1684 O O . GLU B 1 26 ? 6.23 12.789 14.578 1 98 26 GLU B O 1
ATOM 1689 N N . VAL B 1 27 ? 3.99 12.914 14.883 1 98.38 27 VAL B N 1
ATOM 1690 C CA . VAL B 1 27 ? 3.662 12.367 13.57 1 98.38 27 VAL B CA 1
ATOM 1691 C C . VAL B 1 27 ? 2.646 13.273 12.883 1 98.38 27 VAL B C 1
ATOM 1693 O O . VAL B 1 27 ? 1.694 13.742 13.508 1 98.38 27 VAL B O 1
ATOM 1696 N N . ARG B 1 28 ? 2.875 13.586 11.648 1 98.38 28 ARG B N 1
ATOM 1697 C CA . ARG B 1 28 ? 1.913 14.25 10.781 1 98.38 28 ARG B CA 1
ATOM 1698 C C . ARG B 1 28 ? 1.469 13.328 9.648 1 98.38 28 ARG B C 1
ATOM 1700 O O . ARG B 1 28 ? 2.301 12.773 8.93 1 98.38 28 ARG B O 1
ATOM 1707 N N . PHE B 1 29 ? 0.188 13.172 9.57 1 98.44 29 PHE B N 1
ATOM 1708 C CA . PHE B 1 29 ? -0.395 12.195 8.656 1 98.44 29 PHE B CA 1
ATOM 1709 C C . PHE B 1 29 ? -1.418 12.844 7.738 1 98.44 29 PHE B C 1
ATOM 1711 O O . PHE B 1 29 ? -2.221 13.672 8.18 1 98.44 29 PHE B O 1
ATOM 1718 N N . TYR B 1 30 ? -1.311 12.508 6.449 1 98.25 30 TYR B N 1
ATOM 1719 C CA . TYR B 1 30 ? -2.27 12.945 5.438 1 98.25 30 TYR B CA 1
ATOM 1720 C C . TYR B 1 30 ? -2.922 11.75 4.758 1 98.25 30 TYR B C 1
ATOM 1722 O O . TYR B 1 30 ? -2.238 10.805 4.359 1 98.25 30 TYR B O 1
ATOM 1730 N N . ALA B 1 31 ? -4.246 11.766 4.617 1 97.94 31 ALA B N 1
ATOM 1731 C CA . ALA B 1 31 ? -4.977 10.734 3.881 1 97.94 31 ALA B CA 1
ATOM 1732 C C . ALA B 1 31 ? -6.078 11.344 3.023 1 97.94 31 ALA B C 1
ATOM 1734 O O . ALA B 1 31 ? -6.746 12.297 3.447 1 97.94 31 ALA B O 1
ATOM 1735 N N . GLN B 1 32 ? -6.156 10.836 1.895 1 97.12 32 GLN B N 1
ATOM 1736 C CA . GLN B 1 32 ? -7.195 11.227 0.948 1 97.12 32 GLN B CA 1
ATOM 1737 C C . GLN B 1 32 ? -7.801 10 0.261 1 97.12 32 GLN B C 1
ATOM 1739 O O . GLN B 1 32 ? -7.082 9.062 -0.094 1 97.12 32 GLN B O 1
ATOM 1744 N N . GLU B 1 33 ? -9.117 9.961 0.109 1 95.19 33 GLU B N 1
ATOM 1745 C CA . GLU B 1 33 ? -9.828 8.953 -0.666 1 95.19 33 GLU B CA 1
ATOM 1746 C C . GLU B 1 33 ? -11.031 9.555 -1.386 1 95.19 33 GLU B C 1
ATOM 1748 O O . GLU B 1 33 ? -11.867 10.211 -0.765 1 95.19 33 GLU B O 1
ATOM 1753 N N . ASP B 1 34 ? -11.023 9.312 -2.689 1 92 34 ASP B N 1
ATOM 1754 C CA . ASP B 1 34 ? -12.148 9.883 -3.424 1 92 34 ASP B CA 1
ATOM 1755 C C . ASP B 1 34 ? -13.305 8.883 -3.508 1 92 34 ASP B C 1
ATOM 1757 O O . ASP B 1 34 ? -13.258 7.82 -2.891 1 92 34 ASP B O 1
ATOM 1761 N N . HIS B 1 35 ? -14.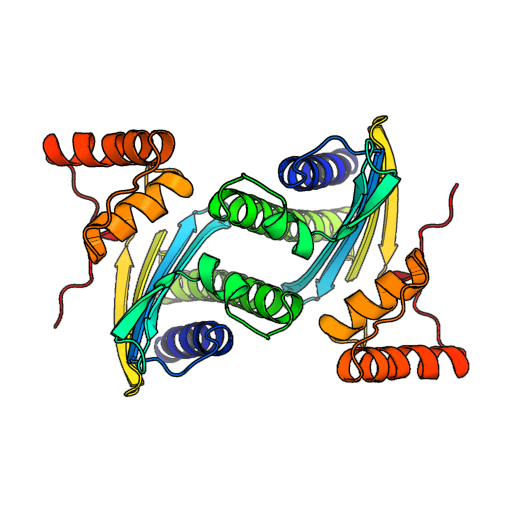352 9.242 -4.234 1 90.12 35 HIS B N 1
ATOM 1762 C CA . HIS B 1 35 ? -15.586 8.469 -4.27 1 90.12 35 HIS B CA 1
ATOM 1763 C C . HIS B 1 35 ? -15.383 7.145 -4.996 1 90.12 35 HIS B C 1
ATOM 1765 O O . HIS B 1 35 ? -16.156 6.199 -4.793 1 90.12 35 HIS B O 1
ATOM 1771 N N . ASP B 1 36 ? -14.305 7.113 -5.824 1 84.44 36 ASP B N 1
ATOM 1772 C CA . ASP B 1 36 ? -14.039 5.887 -6.574 1 84.44 36 ASP B CA 1
ATOM 1773 C C . ASP B 1 36 ? -13.086 4.973 -5.812 1 84.44 36 ASP B C 1
ATOM 1775 O O . ASP B 1 36 ? -12.75 3.883 -6.285 1 84.44 36 ASP B O 1
ATOM 1779 N N . GLY B 1 37 ? -12.633 5.418 -4.699 1 85.75 37 GLY B N 1
ATOM 1780 C CA . GLY B 1 37 ? -11.766 4.594 -3.873 1 85.75 37 GLY B CA 1
ATOM 1781 C C . GLY B 1 37 ? -10.297 4.855 -4.109 1 85.75 37 GLY B C 1
ATOM 1782 O O . GLY B 1 37 ? -9.438 4.227 -3.484 1 85.75 37 GLY B O 1
ATOM 1783 N N . TRP B 1 38 ? -10.008 5.762 -4.992 1 86.56 38 TRP B N 1
ATOM 1784 C CA . TRP B 1 38 ? -8.617 6.16 -5.18 1 86.56 38 TRP B CA 1
ATOM 1785 C C . TRP B 1 38 ? -8.07 6.824 -3.922 1 86.56 38 TRP B C 1
ATOM 1787 O O . TRP B 1 38 ? -8.719 7.695 -3.336 1 86.56 38 TRP B O 1
ATOM 1797 N N . LYS B 1 39 ? -6.84 6.406 -3.559 1 92.19 39 LYS B N 1
ATOM 1798 C CA . LYS B 1 39 ? -6.359 6.805 -2.238 1 92.19 39 LYS B CA 1
ATOM 1799 C C . LYS B 1 39 ? -4.922 7.305 -2.305 1 92.19 39 LYS B C 1
ATOM 1801 O O . LYS B 1 39 ? -4.109 6.77 -3.064 1 92.19 39 LYS B O 1
ATOM 1806 N N . ILE B 1 40 ? -4.629 8.344 -1.523 1 93 40 ILE B N 1
ATOM 1807 C CA . ILE B 1 40 ? -3.297 8.82 -1.183 1 93 40 ILE B CA 1
ATOM 1808 C C . ILE B 1 40 ? -3.146 8.898 0.335 1 93 40 ILE B C 1
ATOM 1810 O O . ILE B 1 40 ? -4.047 9.383 1.029 1 93 40 ILE B O 1
ATOM 1814 N N . PHE B 1 41 ? -2.092 8.336 0.825 1 96.12 41 PHE B N 1
ATOM 1815 C CA . PHE B 1 41 ? -1.785 8.633 2.221 1 96.12 41 PHE B CA 1
ATOM 1816 C C . PHE B 1 41 ? -0.288 8.523 2.479 1 96.12 41 PHE B C 1
ATOM 1818 O O . PHE B 1 41 ? 0.4 7.719 1.842 1 96.12 41 PHE B O 1
ATOM 1825 N N . PHE B 1 42 ? 0.194 9.375 3.336 1 95.44 42 PHE B N 1
ATOM 1826 C CA . PHE B 1 42 ? 1.591 9.383 3.754 1 95.44 42 PHE B CA 1
ATOM 1827 C C . PHE B 1 42 ? 1.749 10.062 5.109 1 95.44 42 PHE B C 1
ATOM 1829 O O . PHE B 1 42 ? 0.845 10.766 5.566 1 95.44 42 PHE B O 1
ATOM 1836 N N . PHE B 1 43 ? 2.918 9.789 5.746 1 96.69 43 PHE B N 1
ATOM 1837 C CA . PHE B 1 43 ? 3.178 10.445 7.02 1 96.69 43 PHE B CA 1
ATOM 1838 C C . PHE B 1 43 ? 4.656 10.797 7.156 1 96.69 43 PHE B C 1
ATOM 1840 O O . PHE B 1 43 ? 5.492 10.281 6.414 1 96.69 43 PHE B O 1
ATOM 1847 N N . HIS B 1 44 ? 4.879 11.766 7.992 1 96.88 44 HIS B N 1
ATOM 1848 C CA . HIS B 1 44 ? 6.199 12.117 8.5 1 96.88 44 HIS B CA 1
ATOM 1849 C C . HIS B 1 44 ? 6.25 12.016 10.016 1 96.88 44 HIS B C 1
ATOM 1851 O O . HIS B 1 44 ? 5.262 12.305 10.695 1 96.88 44 HIS B O 1
ATOM 1857 N N . TYR B 1 45 ? 7.379 11.539 10.453 1 97.19 45 TYR B N 1
ATOM 1858 C CA . TYR B 1 45 ? 7.52 11.531 11.906 1 97.19 45 TYR B CA 1
ATOM 1859 C C . TYR B 1 45 ? 8.781 12.266 12.336 1 97.19 45 TYR B C 1
ATOM 1861 O O . TYR B 1 45 ? 9.781 12.266 11.609 1 97.19 45 TYR B O 1
ATOM 1869 N N . LEU B 1 46 ? 8.68 12.891 13.43 1 97.56 46 LEU B N 1
ATOM 1870 C CA . LEU B 1 46 ? 9.812 13.547 14.07 1 97.56 46 LEU B CA 1
ATOM 1871 C C . LEU B 1 46 ? 10.539 12.586 15.008 1 97.56 46 LEU B C 1
ATOM 1873 O O . LEU B 1 46 ? 9.977 12.141 16 1 97.56 46 LEU B O 1
ATOM 1877 N N . SER B 1 47 ? 11.773 12.312 14.664 1 95.88 47 SER B N 1
ATOM 1878 C CA . SER B 1 47 ? 12.578 11.43 15.5 1 95.88 47 SER B CA 1
ATOM 1879 C C . SER B 1 47 ? 12.852 12.062 16.859 1 95.88 47 SER B C 1
ATOM 1881 O O . SER B 1 47 ? 13.25 13.234 16.938 1 95.88 47 SER B O 1
ATOM 1883 N N . ALA B 1 48 ? 12.672 11.266 17.875 1 96.12 48 ALA B N 1
ATOM 1884 C CA . ALA B 1 48 ? 12.961 11.781 19.219 1 96.12 48 ALA B CA 1
ATOM 1885 C C . ALA B 1 48 ? 14.461 11.922 19.438 1 96.12 48 ALA B C 1
ATOM 1887 O O . ALA B 1 48 ? 14.906 12.781 20.203 1 96.12 48 ALA B O 1
ATOM 1888 N N . SER B 1 49 ? 15.219 11.086 18.75 1 94.31 49 SER B N 1
ATOM 1889 C CA . SER B 1 49 ? 16.656 11.062 18.953 1 94.31 49 SER B CA 1
ATOM 1890 C C . SER B 1 49 ? 17.359 12.109 18.094 1 94.31 49 SER B C 1
ATOM 1892 O O . SER B 1 49 ? 18.219 12.844 18.578 1 94.31 49 SER B O 1
ATOM 1894 N N . SER B 1 50 ? 17 12.258 16.844 1 93.75 50 SER B N 1
ATOM 1895 C CA . SER B 1 50 ? 17.719 13.125 15.922 1 93.75 50 SER B CA 1
ATOM 1896 C C . SER B 1 50 ? 17.031 14.477 15.781 1 93.75 50 SER B C 1
ATOM 1898 O O . SER B 1 50 ? 17.609 15.43 15.266 1 93.75 50 SER B O 1
ATOM 1900 N N . ASP B 1 51 ? 15.812 14.602 16.25 1 96 51 ASP B N 1
ATOM 1901 C CA . ASP B 1 51 ? 15 15.805 16.078 1 96 51 ASP B CA 1
ATOM 1902 C C . ASP B 1 51 ? 14.883 16.188 14.609 1 96 51 ASP B C 1
ATOM 1904 O O . ASP B 1 51 ? 14.945 17.375 14.258 1 96 51 ASP B O 1
ATOM 1908 N N . GLU B 1 52 ? 14.852 15.172 13.773 1 95.38 52 GLU B N 1
ATOM 1909 C CA . GLU B 1 52 ? 14.695 15.359 12.328 1 95.38 52 GLU B CA 1
ATOM 1910 C C . GLU B 1 52 ? 13.438 14.648 11.82 1 95.38 52 GLU B C 1
ATOM 1912 O O . GLU B 1 52 ? 13.102 13.562 12.281 1 95.38 52 GLU B O 1
ATOM 1917 N N . TRP B 1 53 ? 12.812 15.336 10.859 1 95.56 53 TRP B N 1
ATOM 1918 C CA . TRP B 1 53 ? 11.641 14.742 10.227 1 95.56 53 TRP B CA 1
ATOM 1919 C C . TRP B 1 53 ? 12.047 13.68 9.211 1 95.56 53 TRP B C 1
ATOM 1921 O O . TRP B 1 53 ? 12.992 13.875 8.438 1 95.56 53 TRP B O 1
ATOM 1931 N N . THR B 1 54 ? 11.359 12.555 9.297 1 93.12 54 THR B N 1
ATOM 1932 C CA . THR B 1 54 ? 11.57 11.453 8.359 1 93.12 54 THR B CA 1
ATOM 1933 C C . THR B 1 54 ? 10.273 11.109 7.629 1 93.12 54 THR B C 1
ATOM 1935 O O . THR B 1 54 ? 9.211 11.023 8.242 1 93.12 54 THR B O 1
ATOM 1938 N N . LYS B 1 55 ? 10.445 10.969 6.332 1 92 55 LYS B N 1
ATOM 1939 C CA . LYS B 1 55 ? 9.305 10.547 5.516 1 92 55 LYS B CA 1
ATOM 1940 C C . LYS B 1 55 ? 9.062 9.039 5.645 1 92 55 LYS B C 1
ATOM 1942 O O . LYS B 1 55 ? 10.016 8.266 5.77 1 92 55 LYS B O 1
ATOM 1947 N N . ASP B 1 56 ? 7.793 8.672 5.52 1 90.94 56 ASP B N 1
ATOM 1948 C CA . ASP B 1 56 ? 7.445 7.25 5.578 1 90.94 56 ASP B CA 1
ATOM 1949 C C . ASP B 1 56 ? 8.18 6.461 4.5 1 90.94 56 ASP B C 1
ATOM 1951 O O . ASP B 1 56 ? 8.688 5.367 4.758 1 90.94 56 ASP B O 1
ATOM 1955 N N . ILE B 1 57 ? 8.359 7.031 3.33 1 82.12 57 ILE B N 1
ATOM 1956 C CA . ILE B 1 57 ? 8.977 6.336 2.201 1 82.12 57 ILE B CA 1
ATOM 1957 C C . ILE B 1 57 ? 10.453 6.098 2.484 1 82.12 57 ILE B C 1
ATOM 1959 O O . ILE B 1 57 ? 11.086 5.234 1.864 1 82.12 57 ILE B O 1
ATOM 1963 N N . ASP B 1 58 ? 11.055 6.852 3.43 1 82.75 58 ASP B N 1
ATOM 1964 C CA . ASP B 1 58 ? 12.469 6.727 3.756 1 82.75 58 ASP B CA 1
ATOM 1965 C C . ASP B 1 58 ? 12.688 5.723 4.883 1 82.75 58 ASP B C 1
ATOM 1967 O O . ASP B 1 58 ? 13.828 5.34 5.172 1 82.75 58 ASP B O 1
ATOM 1971 N N . ILE B 1 59 ? 11.641 5.289 5.539 1 83.88 59 ILE B N 1
ATOM 1972 C CA . ILE B 1 59 ? 11.75 4.352 6.652 1 83.88 59 ILE B CA 1
ATOM 1973 C C . ILE B 1 59 ? 12.336 3.033 6.164 1 83.88 59 ILE B C 1
ATOM 1975 O O . ILE B 1 59 ? 13.125 2.398 6.867 1 83.88 59 ILE B O 1
ATOM 1979 N N . ARG B 1 60 ? 12.078 2.613 4.988 1 68.94 60 ARG B N 1
ATOM 1980 C CA . ARG B 1 60 ? 12.578 1.354 4.445 1 68.94 60 ARG B CA 1
ATOM 1981 C C . ARG B 1 60 ? 14.102 1.354 4.375 1 68.94 60 ARG B C 1
ATOM 1983 O O . ARG B 1 60 ? 14.727 0.299 4.473 1 68.94 60 ARG B O 1
ATOM 1990 N N . ASP B 1 61 ? 14.625 2.494 4.207 1 62.78 61 ASP B N 1
ATOM 1991 C CA . ASP B 1 61 ? 16.078 2.619 4.105 1 62.78 61 ASP B CA 1
ATOM 1992 C C . ASP B 1 61 ? 16.734 2.51 5.477 1 62.78 61 ASP B C 1
ATOM 1994 O O . ASP B 1 61 ? 17.938 2.25 5.574 1 62.78 61 ASP B O 1
ATOM 1998 N N . VAL B 1 62 ? 15.945 2.729 6.406 1 58.22 62 VAL B N 1
ATOM 1999 C CA . VAL B 1 62 ? 16.516 2.787 7.754 1 58.22 62 VAL B CA 1
ATOM 2000 C C . VAL B 1 62 ? 16.312 1.447 8.453 1 58.22 62 VAL B C 1
ATOM 2002 O O . VAL B 1 62 ? 17.125 1.05 9.297 1 58.22 62 VAL B O 1
ATOM 2005 N N . ILE B 1 63 ? 15.156 0.914 8.195 1 57.03 63 ILE B N 1
ATOM 2006 C CA . ILE B 1 63 ? 14.656 -0.105 9.117 1 57.03 63 ILE B CA 1
ATOM 2007 C C . ILE B 1 63 ? 15.211 -1.472 8.719 1 57.03 63 ILE B C 1
ATOM 2009 O O . ILE B 1 63 ? 15.297 -1.793 7.531 1 57.03 63 ILE B O 1
ATOM 2013 N N . LYS B 1 64 ? 15.648 -1.945 9.773 1 56.91 64 LYS B N 1
ATOM 2014 C CA . LYS B 1 64 ? 15.953 -3.363 9.953 1 56.91 64 LYS B CA 1
ATOM 2015 C C . LYS B 1 64 ? 14.688 -4.211 9.852 1 56.91 64 LYS B C 1
ATOM 2017 O O . LYS B 1 64 ? 14.758 -5.441 9.906 1 56.91 64 LYS B O 1
ATOM 2022 N N . VAL B 1 65 ? 13.469 -3.59 9.812 1 58.81 65 VAL B N 1
ATOM 2023 C CA . VAL B 1 65 ? 12.234 -4.363 9.758 1 58.81 65 VAL B CA 1
ATOM 2024 C C . VAL B 1 65 ? 12.047 -4.953 8.359 1 58.81 65 VAL B C 1
ATOM 2026 O O . VAL B 1 65 ? 12.281 -4.273 7.359 1 58.81 65 VAL B O 1
ATOM 2029 N N . PRO B 1 66 ? 11.562 -6.16 8.406 1 67.62 66 PRO B N 1
ATOM 2030 C CA . PRO B 1 66 ? 11.305 -6.785 7.109 1 67.62 66 PRO B CA 1
ATOM 2031 C C . PRO B 1 66 ? 10.305 -5.992 6.266 1 67.62 66 PRO B C 1
ATOM 2033 O O . PRO B 1 66 ? 9.273 -5.555 6.77 1 67.62 66 PRO B O 1
ATOM 2036 N N . GLN B 1 67 ? 10.648 -5.621 5.121 1 74.81 67 GLN B N 1
ATOM 2037 C CA . GLN B 1 67 ? 9.844 -4.848 4.184 1 74.81 67 GLN B CA 1
ATOM 2038 C C . GLN B 1 67 ? 8.43 -5.41 4.074 1 74.81 67 GLN B C 1
ATOM 2040 O O . GLN B 1 67 ? 7.465 -4.652 3.953 1 74.81 67 GLN B O 1
ATOM 2045 N N . ASP B 1 68 ? 8.289 -6.688 4.316 1 77.75 68 ASP B N 1
ATOM 2046 C CA . ASP B 1 68 ? 6.988 -7.344 4.242 1 77.75 68 ASP B CA 1
ATOM 2047 C C . ASP B 1 68 ? 6.07 -6.871 5.367 1 77.75 68 ASP B C 1
ATOM 2049 O O . ASP B 1 68 ? 4.867 -6.699 5.16 1 77.75 68 ASP B O 1
ATOM 2053 N N . GLU B 1 69 ? 6.695 -6.691 6.457 1 77.81 69 GLU B N 1
ATOM 2054 C CA . GLU B 1 69 ? 5.906 -6.23 7.594 1 77.81 69 GLU B CA 1
ATOM 2055 C C . GLU B 1 69 ? 5.434 -4.793 7.387 1 77.81 69 GLU B C 1
ATOM 2057 O O . GLU B 1 69 ? 4.301 -4.453 7.727 1 77.81 69 GLU B O 1
ATOM 2062 N N . PHE B 1 70 ? 6.285 -4 6.875 1 82.88 70 PHE B N 1
ATOM 2063 C CA . PHE B 1 70 ? 5.918 -2.623 6.574 1 82.88 70 PHE B CA 1
ATOM 2064 C C . PHE B 1 70 ? 4.742 -2.576 5.605 1 82.88 70 PHE B C 1
ATOM 2066 O O . PHE B 1 70 ? 3.766 -1.862 5.84 1 82.88 70 PHE B O 1
ATOM 2073 N N . MET B 1 71 ? 4.855 -3.365 4.559 1 83.25 71 MET B N 1
ATOM 2074 C CA . MET B 1 71 ? 3.814 -3.373 3.533 1 83.25 71 MET B CA 1
ATOM 2075 C C . MET B 1 71 ? 2.5 -3.9 4.098 1 83.25 71 MET B C 1
ATOM 2077 O O . MET B 1 71 ? 1.424 -3.455 3.693 1 83.25 71 MET B O 1
ATOM 2081 N N . GLU B 1 72 ? 2.617 -4.82 4.992 1 84.81 72 GLU B N 1
ATOM 2082 C CA . GLU B 1 72 ? 1.42 -5.332 5.648 1 84.81 72 GLU B CA 1
ATOM 2083 C C . GLU B 1 72 ? 0.709 -4.23 6.434 1 84.81 72 GLU B C 1
ATOM 2085 O O . GLU B 1 72 ? -0.511 -4.082 6.34 1 84.81 72 GLU B O 1
ATOM 2090 N N . LYS B 1 73 ? 1.516 -3.504 7.219 1 89.44 73 LYS B N 1
ATOM 2091 C CA . LYS B 1 73 ? 0.94 -2.402 7.988 1 89.44 73 LYS B CA 1
ATOM 2092 C C . LYS B 1 73 ? 0.388 -1.319 7.066 1 89.44 73 LYS B C 1
ATOM 2094 O O . LYS B 1 73 ? -0.662 -0.736 7.344 1 89.44 73 LYS B O 1
ATOM 2099 N N . TYR B 1 74 ? 1.081 -1.146 6.023 1 88.94 74 TYR B N 1
ATOM 2100 C CA . TYR B 1 74 ? 0.639 -0.183 5.023 1 88.94 74 TYR B CA 1
ATOM 2101 C C . TYR B 1 74 ? -0.717 -0.575 4.449 1 88.94 74 TYR B C 1
ATOM 2103 O O . TYR B 1 74 ? -1.613 0.264 4.328 1 88.94 74 TYR B O 1
ATOM 2111 N N . ASN B 1 75 ? -0.887 -1.781 4.105 1 88.25 75 ASN B N 1
ATOM 2112 C CA . ASN B 1 75 ? -2.16 -2.291 3.607 1 88.25 75 ASN B CA 1
ATOM 2113 C C . ASN B 1 75 ? -3.26 -2.182 4.66 1 88.25 75 ASN B C 1
ATOM 2115 O O . ASN B 1 75 ? -4.391 -1.807 4.348 1 88.25 75 ASN B O 1
ATOM 2119 N N . GLU B 1 76 ? -2.887 -2.604 5.855 1 90.25 76 GLU B N 1
ATOM 2120 C CA . GLU B 1 76 ? -3.857 -2.508 6.941 1 90.25 76 GLU B CA 1
ATOM 2121 C C . GLU B 1 76 ? -4.316 -1.065 7.145 1 90.25 76 GLU B C 1
ATOM 2123 O O . GLU B 1 76 ? -5.496 -0.812 7.395 1 90.25 76 GLU B O 1
ATOM 2128 N N . LEU B 1 77 ? -3.379 -0.186 7.066 1 95.06 77 LEU B N 1
ATOM 2129 C CA . LEU B 1 77 ? -3.703 1.231 7.188 1 95.06 77 LEU B CA 1
ATOM 2130 C C . LEU B 1 77 ? -4.645 1.67 6.07 1 95.06 77 LEU B C 1
ATOM 2132 O O . LEU B 1 77 ? -5.629 2.369 6.316 1 95.06 77 LEU B O 1
ATOM 2136 N N . SER B 1 78 ? -4.367 1.225 4.891 1 92.56 78 SER B N 1
ATOM 2137 C CA . SER B 1 78 ? -5.207 1.54 3.738 1 92.56 78 SER B CA 1
ATOM 2138 C C . SER B 1 78 ? -6.645 1.077 3.957 1 92.56 78 SER B C 1
ATOM 2140 O O . SER B 1 78 ? -7.59 1.827 3.705 1 92.56 78 SER B O 1
ATOM 2142 N N . PHE B 1 79 ? -6.785 -0.099 4.434 1 89.19 79 PHE B N 1
ATOM 2143 C CA . PHE B 1 79 ? -8.109 -0.646 4.691 1 89.19 79 PHE B CA 1
ATOM 2144 C C . PHE B 1 79 ? -8.805 0.122 5.812 1 89.19 79 PHE B C 1
ATOM 2146 O O . PHE B 1 79 ? -10 0.41 5.727 1 89.19 79 PHE B O 1
ATOM 2153 N N . CYS B 1 80 ? -8.062 0.397 6.816 1 94 80 CYS B N 1
ATOM 2154 C CA . CYS B 1 80 ? -8.602 1.146 7.945 1 94 80 CYS B CA 1
ATOM 2155 C C . CYS B 1 80 ? -9.125 2.504 7.496 1 94 80 CYS B C 1
ATOM 2157 O O . CYS B 1 80 ? -10.195 2.938 7.934 1 94 80 CYS B O 1
ATOM 2159 N N . ILE B 1 81 ? -8.414 3.143 6.641 1 96 81 ILE B N 1
ATOM 2160 C CA . ILE B 1 81 ? -8.812 4.445 6.117 1 96 81 ILE B CA 1
ATOM 2161 C C . ILE B 1 81 ? -10.148 4.32 5.383 1 96 81 ILE B C 1
ATOM 2163 O O . ILE B 1 81 ? -11.039 5.152 5.566 1 96 81 ILE B O 1
ATOM 2167 N N . SER B 1 82 ? -10.32 3.307 4.633 1 92.31 82 SER B N 1
ATOM 2168 C CA . SER B 1 82 ? -11.555 3.107 3.885 1 92.31 82 SER B CA 1
ATOM 2169 C C . SER B 1 82 ? -12.734 2.828 4.82 1 92.31 82 SER B C 1
ATOM 2171 O O . SER B 1 82 ? -13.82 3.375 4.637 1 92.31 82 SER B O 1
ATOM 2173 N N . ASP B 1 83 ? -12.492 1.916 5.77 1 92.62 83 ASP B N 1
ATOM 2174 C CA . ASP B 1 83 ? -13.539 1.632 6.746 1 92.62 83 ASP B CA 1
ATOM 2175 C C . ASP B 1 83 ? -13.93 2.891 7.52 1 92.62 83 ASP B C 1
ATOM 2177 O O . ASP B 1 83 ? -15.102 3.117 7.797 1 92.62 83 ASP B O 1
ATOM 2181 N N . PHE B 1 84 ? -12.945 3.66 7.887 1 97 84 PHE B N 1
ATOM 2182 C CA . PHE B 1 84 ? -13.164 4.926 8.578 1 97 84 PHE B CA 1
ATOM 2183 C C . PHE B 1 84 ? -14.039 5.852 7.746 1 97 84 PHE B C 1
ATOM 2185 O O . PHE B 1 84 ? -15.016 6.418 8.25 1 97 84 PHE B O 1
ATOM 2192 N N . ARG B 1 85 ? -13.727 5.977 6.48 1 96.19 85 ARG B N 1
ATOM 2193 C CA . ARG B 1 85 ? -14.484 6.848 5.59 1 96.19 85 ARG B CA 1
ATOM 2194 C C . ARG B 1 85 ? -15.938 6.395 5.488 1 96.19 85 ARG B C 1
ATOM 2196 O O . ARG B 1 85 ? -16.859 7.215 5.559 1 96.19 85 ARG B O 1
ATOM 2203 N N . LYS B 1 86 ? -16.156 5.129 5.305 1 94.31 86 LYS B N 1
ATOM 2204 C CA . LYS B 1 86 ? -17.5 4.559 5.203 1 94.31 86 LYS B CA 1
ATOM 2205 C C . LYS B 1 86 ? -18.297 4.828 6.465 1 94.31 86 LYS B C 1
ATOM 2207 O O . LYS B 1 86 ? -19.438 5.312 6.391 1 94.31 86 LYS B O 1
ATOM 2212 N N . ASP B 1 87 ? -17.688 4.52 7.57 1 96.38 87 ASP B N 1
ATOM 2213 C CA . ASP B 1 87 ? -18.391 4.703 8.836 1 96.38 87 ASP B CA 1
ATOM 2214 C C . ASP B 1 87 ? -18.625 6.184 9.133 1 96.38 87 ASP B C 1
ATOM 2216 O O . ASP B 1 87 ? -19.641 6.555 9.719 1 96.38 87 ASP B O 1
ATOM 2220 N N . TYR B 1 88 ? -17.641 7 8.781 1 97.25 88 TYR B N 1
ATOM 2221 C CA . TYR B 1 88 ? -17.781 8.445 8.914 1 97.25 88 TYR B CA 1
ATOM 2222 C C . TYR B 1 88 ? -18.984 8.953 8.125 1 97.25 88 TYR B C 1
ATOM 2224 O O . TYR B 1 88 ? -19.766 9.758 8.625 1 97.25 88 TYR B O 1
ATOM 2232 N N . ALA B 1 89 ? -19.078 8.508 6.941 1 96.19 89 ALA B N 1
ATOM 2233 C CA . ALA B 1 89 ? -20.188 8.914 6.094 1 96.19 89 ALA B CA 1
ATOM 2234 C C . ALA B 1 89 ? -21.531 8.492 6.699 1 96.19 89 ALA B C 1
ATOM 2236 O O . ALA B 1 89 ? -22.516 9.242 6.641 1 96.19 89 ALA B O 1
ATOM 2237 N N . GLU B 1 90 ? -21.547 7.328 7.211 1 95.19 90 GLU B N 1
ATOM 2238 C CA . GLU B 1 90 ? -22.766 6.836 7.852 1 95.19 90 GLU B CA 1
ATOM 2239 C C . GLU B 1 90 ? -23.125 7.676 9.078 1 95.19 90 GLU B C 1
ATOM 2241 O O . GLU B 1 90 ? -24.297 7.973 9.312 1 95.19 90 GLU B O 1
ATOM 2246 N N . ALA B 1 91 ? -22.141 8.055 9.766 1 94.56 91 ALA B N 1
ATOM 2247 C CA . ALA B 1 91 ? -22.344 8.758 11.023 1 94.56 91 ALA B CA 1
ATOM 2248 C C . ALA B 1 91 ? -22.672 10.234 10.781 1 94.56 91 ALA B C 1
ATOM 2250 O O . ALA B 1 91 ? -23.484 10.82 11.492 1 94.56 91 ALA B O 1
ATOM 2251 N N . PHE B 1 92 ? -22.078 10.812 9.812 1 95.19 92 PHE B N 1
ATOM 2252 C CA . PHE B 1 92 ? -22.156 12.266 9.695 1 95.19 92 PHE B CA 1
ATOM 2253 C C . PHE B 1 92 ? -22.859 12.672 8.414 1 95.19 92 PHE B C 1
ATOM 2255 O O . PHE B 1 92 ? -23.047 13.859 8.148 1 95.19 92 PHE B O 1
ATOM 2262 N N . GLY B 1 93 ? -23.203 11.734 7.59 1 94.94 93 GLY B N 1
ATOM 2263 C CA . GLY B 1 93 ? -24.078 11.984 6.453 1 94.94 93 GLY B CA 1
ATOM 2264 C C . GLY B 1 93 ? -23.328 12.188 5.152 1 94.94 93 GLY B C 1
ATOM 2265 O O . GLY B 1 93 ? -23.922 12.133 4.074 1 94.94 93 GLY B O 1
ATOM 2266 N N . GLU B 1 94 ? -22.047 12.523 5.254 1 96.12 94 GLU B N 1
ATOM 2267 C CA . GLU B 1 94 ? -21.234 12.641 4.051 1 96.12 94 GLU B CA 1
ATOM 2268 C C . GLU B 1 94 ? -19.797 12.203 4.324 1 96.12 94 GLU B C 1
ATOM 2270 O O . GLU B 1 94 ? -19.266 12.445 5.406 1 96.12 94 GLU B O 1
ATOM 2275 N N . PRO B 1 95 ? -19.172 11.656 3.379 1 97.19 95 PRO B N 1
ATOM 2276 C CA . PRO B 1 95 ? -17.766 11.273 3.561 1 97.19 95 PRO B CA 1
ATOM 2277 C C . PRO B 1 95 ? -16.797 12.445 3.389 1 97.19 95 PRO B C 1
ATOM 2279 O O . PRO B 1 95 ? -17.094 13.375 2.633 1 97.19 95 PRO B O 1
ATOM 2282 N N . TRP B 1 96 ? -15.727 12.398 4.082 1 97.75 96 TRP B N 1
ATOM 2283 C CA . TRP B 1 96 ? -14.641 13.328 3.812 1 97.75 96 TRP B CA 1
ATOM 2284 C C . TRP B 1 96 ? -13.906 12.961 2.523 1 97.75 96 TRP B C 1
ATOM 2286 O O . TRP B 1 96 ? -14 11.82 2.061 1 97.75 96 TRP B O 1
ATOM 2296 N N . MET B 1 97 ? -13.25 13.977 1.944 1 97.62 97 MET B N 1
ATOM 2297 C CA . MET B 1 97 ? -12.359 13.734 0.808 1 97.62 97 MET B CA 1
ATOM 2298 C C . MET B 1 97 ? -10.922 13.531 1.271 1 97.62 97 MET B C 1
ATOM 2300 O O . MET B 1 97 ? -10.172 12.773 0.653 1 97.62 97 MET B O 1
ATOM 2304 N N . SER B 1 98 ? -10.555 14.203 2.318 1 98.12 98 SER B N 1
ATOM 2305 C CA . SER B 1 98 ? -9.234 14.047 2.926 1 98.12 98 SER B CA 1
ATOM 2306 C C . SER B 1 98 ? -9.258 14.414 4.406 1 98.12 98 SER B C 1
ATOM 2308 O O . SER B 1 98 ? -10.234 14.984 4.895 1 98.12 98 SER B O 1
ATOM 2310 N N . PHE B 1 99 ? -8.258 13.992 5.105 1 98.38 99 PHE B N 1
ATOM 2311 C CA . PHE B 1 99 ? -8.055 14.438 6.48 1 98.38 99 PHE B CA 1
ATOM 2312 C C . PHE B 1 99 ? -6.574 14.477 6.824 1 98.38 99 PHE B C 1
ATOM 2314 O O . PHE B 1 99 ? -5.758 13.852 6.148 1 98.38 99 PHE B O 1
ATOM 2321 N N . GLN B 1 100 ? -6.246 15.32 7.781 1 98.19 100 GLN B N 1
ATOM 2322 C CA . GLN B 1 100 ? -4.922 15.375 8.383 1 98.19 100 GLN B CA 1
ATOM 2323 C C . GLN B 1 100 ? -4.984 15.078 9.883 1 98.19 100 GLN B C 1
ATOM 2325 O O . GLN B 1 100 ? -5.922 15.492 10.562 1 98.19 100 GLN B O 1
ATOM 2330 N N . MET B 1 101 ? -4.008 14.383 10.305 1 97.75 101 MET B N 1
ATOM 2331 C CA . MET B 1 101 ? -3.896 14.07 11.727 1 97.75 101 MET B CA 1
ATOM 2332 C C . MET B 1 101 ? -2.482 14.336 12.234 1 97.75 101 MET B C 1
ATOM 2334 O O . MET B 1 101 ? -1.505 14 11.562 1 97.75 101 MET B O 1
ATOM 2338 N N . THR B 1 102 ? -2.404 15.039 13.297 1 98 102 THR B N 1
ATOM 2339 C CA . THR B 1 102 ? -1.152 15.164 14.031 1 98 102 THR B CA 1
ATOM 2340 C C . THR B 1 102 ? -1.275 14.547 15.422 1 98 102 THR B C 1
ATOM 2342 O O . THR B 1 102 ? -2.264 14.766 16.125 1 98 102 THR B O 1
ATOM 2345 N N . PHE B 1 103 ? -0.3 13.664 15.703 1 97.81 103 PHE B N 1
ATOM 2346 C CA . PHE B 1 103 ? -0.342 13.094 17.047 1 97.81 103 PHE B CA 1
ATOM 2347 C C . PHE B 1 103 ? 1.056 13.039 17.656 1 97.81 103 PHE B C 1
ATOM 2349 O O . PHE B 1 103 ? 2.053 13.086 16.938 1 97.81 103 PHE B O 1
ATOM 2356 N N . TYR B 1 104 ? 1.087 12.977 18.953 1 97.44 104 TYR B N 1
ATOM 2357 C CA . TYR B 1 104 ? 2.316 13.133 19.719 1 97.44 104 TYR B CA 1
ATOM 2358 C C . TYR B 1 104 ? 2.564 11.914 20.594 1 97.44 104 TYR B C 1
ATOM 2360 O O . TYR B 1 104 ? 1.628 11.188 20.953 1 97.44 104 TYR B O 1
ATOM 2368 N N . ALA B 1 105 ? 3.854 11.758 20.938 1 96.31 105 ALA B N 1
ATOM 2369 C CA . ALA B 1 105 ? 4.223 10.641 21.812 1 96.31 105 ALA B CA 1
ATOM 2370 C C . ALA B 1 105 ? 3.48 10.711 23.141 1 96.31 105 ALA B C 1
ATOM 2372 O O . ALA B 1 105 ? 3.289 9.695 23.812 1 96.31 105 ALA B O 1
ATOM 2373 N N . SER B 1 106 ? 2.979 11.828 23.5 1 93.88 106 SER B N 1
ATOM 2374 C CA . SER B 1 106 ? 2.227 12.023 24.734 1 93.88 106 SER B CA 1
ATOM 2375 C C . SER B 1 106 ? 0.836 11.406 24.641 1 93.88 106 SER B C 1
ATOM 2377 O O . SER B 1 106 ? 0.163 11.227 25.656 1 93.88 106 SER B O 1
ATOM 2379 N N . GLY B 1 107 ? 0.355 11.234 23.484 1 92.38 107 GLY B N 1
ATOM 2380 C CA . GLY B 1 107 ? -0.981 10.695 23.281 1 92.38 107 GLY B CA 1
ATOM 2381 C C . GLY B 1 107 ? -1.966 11.727 22.766 1 92.38 107 GLY B C 1
ATOM 2382 O O . GLY B 1 107 ? -3.07 11.383 22.328 1 92.38 107 GLY B O 1
ATOM 2383 N N . LYS B 1 108 ? -1.595 12.992 22.766 1 94.56 108 LYS B N 1
ATOM 2384 C CA . LYS B 1 108 ? -2.443 14.039 22.219 1 94.56 108 LYS B CA 1
ATOM 2385 C C . LYS B 1 108 ? -2.51 13.953 20.688 1 94.56 108 LYS B C 1
ATOM 2387 O O . LYS B 1 108 ? -1.549 13.531 20.047 1 94.56 108 LYS B O 1
ATOM 2392 N N . PHE B 1 109 ? -3.699 14.305 20.203 1 94.69 109 PHE B N 1
ATOM 2393 C CA . PHE B 1 109 ? -3.799 14.32 18.75 1 94.69 109 PHE B CA 1
ATOM 2394 C C . PHE B 1 109 ? -4.766 15.406 18.281 1 94.69 109 PHE B C 1
ATOM 2396 O O . PHE B 1 109 ? -5.582 15.891 19.062 1 94.69 109 PHE B O 1
ATOM 2403 N N . ASN B 1 110 ? -4.543 15.891 17.109 1 95.75 110 ASN B N 1
ATOM 2404 C CA . ASN B 1 110 ? -5.438 16.781 16.359 1 95.75 110 ASN B CA 1
ATOM 2405 C C . ASN B 1 110 ? -5.789 16.188 15 1 95.75 110 ASN B C 1
ATOM 2407 O O . ASN B 1 110 ? -4.953 15.562 14.352 1 95.75 110 ASN B O 1
ATOM 2411 N N . ILE B 1 111 ? -7.055 16.406 14.617 1 96.44 111 ILE B N 1
ATOM 2412 C CA . ILE B 1 111 ? -7.48 15.914 13.32 1 96.44 111 ILE B CA 1
ATOM 2413 C C . ILE B 1 111 ? -8.406 16.922 12.656 1 96.44 111 ILE B C 1
ATOM 2415 O O . ILE B 1 111 ? -9.258 17.531 13.32 1 96.44 111 ILE B O 1
ATOM 2419 N N . ASP B 1 112 ? -8.242 17.188 11.383 1 96.94 112 ASP B N 1
ATOM 2420 C CA . ASP B 1 112 ? -9.117 18.016 10.57 1 96.94 112 ASP B CA 1
ATOM 2421 C C . ASP B 1 112 ? -9.586 17.266 9.32 1 96.94 112 ASP B C 1
ATOM 2423 O O . ASP B 1 112 ? -8.805 16.547 8.703 1 96.94 112 ASP B O 1
ATOM 2427 N N . PHE B 1 113 ? -10.844 17.5 8.969 1 97.44 113 PHE B N 1
ATOM 2428 C CA . PHE B 1 113 ? -11.445 16.875 7.797 1 97.44 113 PHE B CA 1
ATOM 2429 C C . PHE B 1 113 ? -11.695 17.906 6.707 1 97.44 113 PHE B C 1
ATOM 2431 O O . PHE B 1 113 ? -12.039 19.062 7.004 1 97.44 113 PHE B O 1
ATOM 2438 N N . TYR B 1 114 ? -11.547 17.438 5.539 1 97.62 114 TYR B N 1
ATOM 2439 C CA . TYR B 1 114 ? -11.758 18.312 4.391 1 97.62 114 TYR B CA 1
ATOM 2440 C C . TYR B 1 114 ? -12.664 17.656 3.359 1 97.62 114 TYR B C 1
ATOM 2442 O O . TYR B 1 114 ? -12.602 16.438 3.162 1 97.62 114 TYR B O 1
ATOM 2450 N N . TYR B 1 115 ? -13.398 18.5 2.668 1 96.81 115 TYR B N 1
ATOM 2451 C CA . TYR B 1 115 ? -14.43 17.953 1.79 1 96.81 115 TYR B CA 1
ATOM 2452 C C . TYR B 1 115 ? -14.188 18.375 0.344 1 96.81 115 TYR B C 1
ATOM 2454 O O . TYR B 1 115 ? -14.812 17.844 -0.574 1 96.81 115 TYR B O 1
ATOM 2462 N N . ASP B 1 116 ? -13.211 19.156 0.235 1 95.69 116 ASP B N 1
ATOM 2463 C CA . ASP B 1 116 ? -12.906 19.641 -1.108 1 95.69 116 ASP B CA 1
ATOM 2464 C C . ASP B 1 116 ? -12.047 18.641 -1.873 1 95.69 116 ASP B C 1
ATOM 2466 O O . ASP B 1 116 ? -11.18 17.984 -1.291 1 95.69 116 ASP B O 1
ATOM 2470 N N . LYS B 1 117 ? -12.227 18.609 -3.156 1 94.62 117 LYS B N 1
ATOM 2471 C CA . LYS B 1 117 ? -11.445 17.734 -4.031 1 94.62 117 LYS B CA 1
ATOM 2472 C C . LYS B 1 117 ? -10.031 18.281 -4.227 1 94.62 117 LYS B C 1
ATOM 2474 O O . LYS B 1 117 ? -9.852 19.5 -4.406 1 94.62 117 LYS B O 1
ATOM 2479 N N . ASN B 1 118 ? -9.07 17.516 -4.129 1 95.62 118 ASN B N 1
ATOM 2480 C CA . ASN B 1 118 ? -7.688 17.828 -4.465 1 95.62 118 ASN B CA 1
ATOM 2481 C C . ASN B 1 118 ? -7.438 17.719 -5.969 1 95.62 118 ASN B C 1
ATOM 2483 O O . ASN B 1 118 ? -7.57 16.641 -6.547 1 95.62 118 ASN B O 1
ATOM 2487 N N . PRO B 1 119 ? -7.078 18.812 -6.609 1 94.19 119 PRO B N 1
ATOM 2488 C CA . PRO B 1 119 ? -6.887 18.766 -8.062 1 94.19 119 PRO B CA 1
ATOM 2489 C C . PRO B 1 119 ? -5.527 18.188 -8.461 1 94.19 119 PRO B C 1
ATOM 2491 O O . PRO B 1 119 ? -5.242 18.031 -9.648 1 94.19 119 PRO B O 1
ATOM 2494 N N . PHE B 1 120 ? -4.668 17.859 -7.523 1 94.12 120 PHE B N 1
ATOM 2495 C CA . PHE B 1 120 ? -3.297 17.469 -7.812 1 94.12 120 PHE B CA 1
ATOM 2496 C C . PHE B 1 120 ? -3.162 15.945 -7.816 1 94.12 120 PHE B C 1
ATOM 2498 O O . PHE B 1 120 ? -3.932 15.25 -7.152 1 94.12 120 PHE B O 1
ATOM 2505 N N . ASP B 1 121 ? -2.117 15.484 -8.578 1 89.12 121 ASP B N 1
ATOM 2506 C CA . ASP B 1 121 ? -1.816 14.062 -8.531 1 89.12 121 ASP B CA 1
ATOM 2507 C C . ASP B 1 121 ? -1.056 13.703 -7.258 1 89.12 121 ASP B C 1
ATOM 2509 O O . ASP B 1 121 ? -0.769 14.57 -6.43 1 89.12 121 ASP B O 1
ATOM 2513 N N . THR B 1 122 ? -0.81 12.43 -7.07 1 88.38 122 THR B N 1
ATOM 2514 C CA . THR B 1 122 ? -0.201 11.898 -5.855 1 88.38 122 THR B CA 1
ATOM 2515 C C . THR B 1 122 ? 1.151 12.562 -5.598 1 88.38 122 THR B C 1
ATOM 2517 O O . THR B 1 122 ? 1.43 13 -4.48 1 88.38 122 THR B O 1
ATOM 2520 N N . PHE B 1 123 ? 1.931 12.664 -6.648 1 86.56 123 PHE B N 1
ATOM 2521 C CA . PHE B 1 123 ? 3.291 13.172 -6.531 1 86.56 123 PHE B CA 1
ATOM 2522 C C . PHE B 1 123 ? 3.285 14.641 -6.121 1 86.56 123 PHE B C 1
ATOM 2524 O O . PHE B 1 123 ? 3.918 15.016 -5.133 1 86.56 123 PHE B O 1
ATOM 2531 N N . LEU B 1 124 ? 2.566 15.43 -6.816 1 92.88 124 LEU B N 1
ATOM 2532 C CA . LEU B 1 124 ? 2.477 16.844 -6.508 1 92.88 124 LEU B CA 1
ATOM 2533 C C . LEU B 1 124 ? 1.836 17.078 -5.141 1 92.88 124 LEU B C 1
ATOM 2535 O O . LEU B 1 124 ? 2.223 17.984 -4.41 1 92.88 124 LEU B O 1
ATOM 2539 N N . THR B 1 125 ? 0.854 16.266 -4.75 1 94.81 125 THR B N 1
ATOM 2540 C CA . THR B 1 125 ? 0.211 16.359 -3.443 1 94.81 125 THR B CA 1
ATOM 2541 C C . THR B 1 125 ? 1.237 16.219 -2.324 1 94.81 125 THR B C 1
ATOM 2543 O O . THR B 1 125 ? 1.271 17.047 -1.398 1 94.81 125 THR B O 1
ATOM 2546 N N . ARG B 1 126 ? 2.09 15.289 -2.449 1 93.44 126 ARG B N 1
ATOM 2547 C CA . ARG B 1 126 ? 3.104 15.062 -1.424 1 93.44 126 ARG B CA 1
ATOM 2548 C C . ARG B 1 126 ? 4.098 16.219 -1.374 1 93.44 126 ARG B C 1
ATOM 2550 O O . ARG B 1 126 ? 4.441 16.703 -0.293 1 93.44 126 ARG B O 1
ATOM 2557 N N . LEU B 1 127 ? 4.523 16.625 -2.539 1 93.69 127 LEU B N 1
ATOM 2558 C CA . LEU B 1 127 ? 5.492 17.719 -2.598 1 93.69 127 LEU B CA 1
ATOM 2559 C C . LEU B 1 127 ? 4.91 18.984 -1.994 1 93.69 127 LEU B C 1
ATOM 2561 O O . LEU B 1 127 ? 5.574 19.672 -1.205 1 93.69 127 LEU B O 1
ATOM 2565 N N . ALA B 1 128 ? 3.697 19.281 -2.363 1 96.81 128 ALA B N 1
ATOM 2566 C CA . ALA B 1 128 ? 3.037 20.484 -1.857 1 96.81 128 ALA B CA 1
ATOM 2567 C C . ALA B 1 128 ? 2.844 20.406 -0.345 1 96.81 128 ALA B C 1
ATOM 2569 O O . ALA B 1 128 ? 3.074 21.391 0.367 1 96.81 128 ALA B O 1
ATOM 2570 N N . TRP B 1 129 ? 2.432 19.25 0.089 1 96.94 129 TRP B N 1
ATOM 2571 C CA . TRP B 1 129 ? 2.25 19.047 1.522 1 96.94 129 TRP B CA 1
ATOM 2572 C C . TRP B 1 129 ? 3.561 19.25 2.273 1 96.94 129 TRP B C 1
ATOM 2574 O O . TRP B 1 129 ? 3.598 19.922 3.305 1 96.94 129 TRP B O 1
ATOM 2584 N N . GLN B 1 130 ? 4.621 18.75 1.755 1 95.75 130 GLN B N 1
ATOM 2585 C CA . GLN B 1 130 ? 5.938 18.891 2.367 1 95.75 130 GLN B CA 1
ATOM 2586 C C . GLN B 1 130 ? 6.383 20.359 2.381 1 95.75 130 GLN B C 1
ATOM 2588 O O . GLN B 1 130 ? 6.957 20.828 3.365 1 95.75 130 GLN B O 1
ATOM 2593 N N . TYR B 1 131 ? 6.152 20.938 1.308 1 96.88 131 TYR B N 1
ATOM 2594 C CA . TYR B 1 131 ? 6.484 22.344 1.231 1 96.88 131 TYR B CA 1
ATOM 2595 C C . TYR B 1 131 ? 5.734 23.141 2.295 1 96.88 131 TYR B C 1
ATOM 2597 O O . TYR B 1 131 ? 6.332 23.938 3.016 1 96.88 131 TYR B O 1
ATOM 2605 N N . GLU B 1 132 ? 4.449 22.922 2.42 1 97.06 132 GLU B N 1
ATOM 2606 C CA . GLU B 1 132 ? 3.617 23.672 3.357 1 97.06 132 GLU B CA 1
ATOM 2607 C C . GLU B 1 132 ? 4.008 23.375 4.801 1 97.06 132 GLU B C 1
ATOM 2609 O O . GLU B 1 132 ? 3.979 24.266 5.652 1 97.06 132 GLU B O 1
ATOM 2614 N N . HIS B 1 133 ? 4.387 22.172 5.07 1 96.69 133 HIS B N 1
ATOM 2615 C CA . HIS B 1 133 ? 4.617 21.734 6.445 1 96.69 133 HIS B CA 1
ATOM 2616 C C . HIS B 1 133 ? 6.059 22 6.867 1 96.69 133 HIS B C 1
ATOM 2618 O O . HIS B 1 133 ? 6.32 22.297 8.039 1 96.69 133 HIS B O 1
ATOM 2624 N N . PHE B 1 134 ? 6.992 21.906 5.879 1 95.88 134 PHE B N 1
ATOM 2625 C CA . PHE B 1 134 ? 8.391 21.906 6.285 1 95.88 134 PHE B CA 1
ATOM 2626 C C . PHE B 1 134 ? 9.195 22.906 5.461 1 95.88 134 PHE B C 1
ATOM 2628 O O . PHE B 1 134 ? 10.391 23.094 5.695 1 95.88 134 PHE B O 1
ATOM 2635 N N . GLY B 1 135 ? 8.625 23.469 4.508 1 94.5 135 GLY B N 1
ATOM 2636 C CA . GLY B 1 135 ? 9.344 24.391 3.643 1 94.5 135 GLY B CA 1
ATOM 2637 C C . GLY B 1 135 ? 10.336 23.703 2.725 1 94.5 135 GLY B C 1
ATOM 2638 O O . GLY B 1 135 ? 11.266 24.328 2.217 1 94.5 135 GLY B O 1
ATOM 2639 N N . THR B 1 136 ? 10.102 22.438 2.537 1 92.81 136 THR B N 1
ATOM 2640 C CA . THR B 1 136 ? 11.039 21.641 1.754 1 92.81 136 THR B CA 1
ATOM 2641 C C . THR B 1 136 ? 10.906 21.953 0.266 1 92.81 136 THR B C 1
ATOM 2643 O O . THR B 1 136 ? 9.797 21.953 -0.275 1 92.81 136 THR B O 1
ATOM 2646 N N . ILE B 1 137 ? 12.062 22.172 -0.374 1 92.88 137 ILE B N 1
ATOM 2647 C CA . ILE B 1 137 ? 12.141 22.344 -1.821 1 92.88 137 ILE B CA 1
ATOM 2648 C C . ILE B 1 137 ? 13.078 21.281 -2.41 1 92.88 137 ILE B C 1
ATOM 2650 O O . ILE B 1 137 ? 14.258 21.219 -2.053 1 92.88 137 ILE B O 1
ATOM 2654 N N . PRO B 1 138 ? 12.531 20.484 -3.332 1 90.25 138 PRO B N 1
ATOM 2655 C CA . PRO B 1 138 ? 13.375 19.438 -3.893 1 90.25 138 PRO B CA 1
ATOM 2656 C C . PRO B 1 138 ? 14.555 20 -4.699 1 90.25 138 PRO B C 1
ATOM 2658 O O . PRO B 1 138 ? 14.422 21.031 -5.344 1 90.25 138 PRO B O 1
ATOM 2661 N N . GLU B 1 139 ? 15.648 19.234 -4.621 1 87.81 139 GLU B N 1
ATOM 2662 C CA . GLU B 1 139 ? 16.828 19.625 -5.379 1 87.81 139 GLU B CA 1
ATOM 2663 C C . GLU B 1 139 ? 16.734 19.156 -6.828 1 87.81 139 GLU B C 1
ATOM 2665 O O . GLU B 1 139 ? 17.188 19.844 -7.742 1 87.81 139 GLU B O 1
ATOM 2670 N N . ASP B 1 140 ? 16.141 18.062 -6.977 1 87.25 140 ASP B N 1
ATOM 2671 C CA . ASP B 1 140 ? 15.984 17.484 -8.312 1 87.25 140 ASP B CA 1
ATOM 2672 C C . ASP B 1 140 ? 15.117 18.391 -9.195 1 87.25 140 ASP B C 1
ATOM 2674 O O . ASP B 1 140 ? 14.031 18.812 -8.789 1 87.25 140 ASP B O 1
ATOM 2678 N N . SER B 1 141 ? 15.578 18.625 -10.398 1 88.56 141 SER B N 1
ATOM 2679 C CA . SER B 1 141 ? 14.938 19.594 -11.289 1 88.56 141 SER B CA 1
ATOM 2680 C C . SER B 1 141 ? 13.523 19.156 -11.648 1 88.56 141 SER B C 1
ATOM 2682 O O . SER B 1 141 ? 12.617 19.984 -11.727 1 88.56 141 SER B O 1
ATOM 2684 N N . PHE B 1 142 ? 13.383 17.906 -11.82 1 85 142 PHE B N 1
ATOM 2685 C CA . PHE B 1 142 ? 12.062 17.391 -12.156 1 85 142 PHE B CA 1
ATOM 2686 C C . PHE B 1 142 ? 11.078 17.625 -11.016 1 85 142 PHE B C 1
ATOM 2688 O O . PHE B 1 142 ? 9.961 18.094 -11.242 1 85 142 PHE B O 1
ATOM 2695 N N . TYR B 1 143 ? 11.477 17.438 -9.844 1 87.31 143 TYR B N 1
ATOM 2696 C CA . TYR B 1 143 ? 10.633 17.609 -8.672 1 87.31 143 TYR B CA 1
ATOM 2697 C C . TYR B 1 143 ? 10.336 19.078 -8.422 1 87.31 143 TYR B C 1
ATOM 2699 O O . TYR B 1 143 ? 9.211 19.438 -8.055 1 87.31 143 TYR B O 1
ATOM 2707 N N . LYS B 1 144 ? 11.305 19.797 -8.625 1 92.75 144 LYS B N 1
ATOM 2708 C CA . LYS B 1 144 ? 11.148 21.234 -8.43 1 92.75 144 LYS B CA 1
ATOM 2709 C C . LYS B 1 144 ? 10.133 21.812 -9.414 1 92.75 144 LYS B C 1
ATOM 2711 O O . LYS B 1 144 ? 9.289 22.625 -9.031 1 92.75 144 LYS B O 1
ATOM 2716 N N . GLU B 1 145 ? 10.219 21.391 -10.594 1 93.44 145 GLU B N 1
ATOM 2717 C CA . GLU B 1 145 ? 9.281 21.859 -11.609 1 93.44 145 GLU B CA 1
ATOM 2718 C C . GLU B 1 145 ? 7.855 21.422 -11.281 1 93.44 145 GLU B C 1
ATOM 2720 O O . GLU B 1 145 ? 6.91 22.188 -11.469 1 93.44 145 GLU B O 1
ATOM 2725 N N . THR B 1 146 ? 7.773 20.219 -10.828 1 91.69 146 THR B N 1
ATOM 2726 C CA . THR B 1 146 ? 6.465 19.719 -10.43 1 91.69 146 THR B CA 1
ATOM 2727 C C . THR B 1 146 ? 5.883 20.562 -9.289 1 91.69 146 THR B C 1
ATOM 2729 O O . THR B 1 146 ? 4.719 20.953 -9.344 1 91.69 146 THR B O 1
ATOM 2732 N N . LEU B 1 147 ? 6.695 20.891 -8.344 1 95.69 147 LEU B N 1
ATOM 2733 C CA . LEU B 1 147 ? 6.254 21.719 -7.219 1 95.69 147 LEU B CA 1
ATOM 2734 C C . LEU B 1 147 ? 5.84 23.109 -7.691 1 95.69 147 LEU B C 1
ATOM 2736 O O . LEU B 1 147 ? 4.906 23.703 -7.145 1 95.69 147 LEU B O 1
ATOM 2740 N N . ASN B 1 148 ? 6.461 23.625 -8.711 1 95.75 148 ASN B N 1
ATOM 2741 C CA . ASN B 1 148 ? 6.176 24.953 -9.219 1 95.75 148 ASN B CA 1
ATOM 2742 C C . ASN B 1 148 ? 4.734 25.078 -9.703 1 95.75 148 ASN B C 1
ATOM 2744 O O . ASN B 1 148 ? 4.137 26.156 -9.633 1 95.75 148 ASN B O 1
ATOM 2748 N N . GLU B 1 149 ? 4.195 24 -10.172 1 95.38 149 GLU B N 1
ATOM 2749 C CA . GLU B 1 149 ? 2.785 24.016 -10.555 1 95.38 149 GLU B CA 1
ATOM 2750 C C . GLU B 1 149 ? 1.904 24.438 -9.383 1 95.38 149 GLU B C 1
ATOM 2752 O O . GLU B 1 149 ? 0.96 25.203 -9.555 1 95.38 149 GLU B O 1
ATOM 2757 N N . TYR B 1 150 ? 2.211 23.906 -8.25 1 96.81 150 TYR B N 1
ATOM 2758 C CA . TYR B 1 150 ? 1.488 24.25 -7.027 1 96.81 150 TYR B CA 1
ATOM 2759 C C . TYR B 1 150 ? 1.783 25.672 -6.605 1 96.81 150 TYR B C 1
ATOM 2761 O O . TYR B 1 150 ? 0.869 26.438 -6.258 1 96.81 150 TYR B O 1
ATOM 2769 N N . LEU B 1 151 ? 3.014 26.062 -6.664 1 96.88 151 LEU B N 1
ATOM 2770 C CA . LEU B 1 151 ? 3.43 27.375 -6.215 1 96.88 151 LEU B CA 1
ATOM 2771 C C . LEU B 1 151 ? 2.838 28.469 -7.109 1 96.88 151 LEU B C 1
ATOM 2773 O O . LEU B 1 151 ? 2.506 29.562 -6.633 1 96.88 151 LEU B O 1
ATOM 2777 N N . GLU B 1 152 ? 2.715 28.141 -8.297 1 96.19 152 GLU B N 1
ATOM 2778 C CA . GLU B 1 152 ? 2.1 29.094 -9.234 1 96.19 152 GLU B CA 1
ATOM 2779 C C . GLU B 1 152 ? 0.624 29.297 -8.906 1 96.19 152 GLU B C 1
ATOM 2781 O O . GLU B 1 152 ? 0.125 30.422 -8.977 1 96.19 152 GLU B O 1
ATOM 2786 N N . GLU B 1 153 ? -0.048 28.234 -8.594 1 94.75 153 GLU B N 1
ATOM 2787 C CA . GLU B 1 153 ? -1.442 28.359 -8.18 1 94.75 153 GLU B CA 1
ATOM 2788 C C . GLU B 1 153 ? -1.571 29.203 -6.918 1 94.75 153 GLU B C 1
ATOM 2790 O O . GLU B 1 153 ? -2.469 30.047 -6.812 1 94.75 153 GLU B O 1
ATOM 2795 N N . LYS B 1 154 ? -0.69 29 -6.094 1 94.19 154 LYS B N 1
ATOM 2796 C CA . LYS B 1 154 ? -0.702 29.766 -4.852 1 94.19 154 LYS B CA 1
ATOM 2797 C C . LYS B 1 154 ? -0.445 31.25 -5.117 1 94.19 154 LYS B C 1
ATOM 2799 O O . LYS B 1 154 ? -1.063 32.125 -4.492 1 94.19 154 LYS B O 1
ATOM 2804 N N . ALA B 1 155 ? 0.434 31.5 -5.984 1 95.44 155 ALA B N 1
ATOM 2805 C CA . ALA B 1 155 ? 0.759 32.875 -6.348 1 95.44 155 ALA B 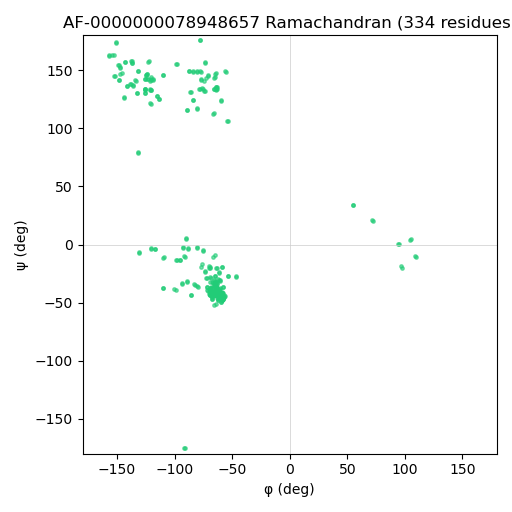CA 1
ATOM 2806 C C . ALA B 1 155 ? -0.453 33.594 -6.941 1 95.44 155 ALA B C 1
ATOM 2808 O O . ALA B 1 155 ? -0.582 34.812 -6.824 1 95.44 155 ALA B O 1
ATOM 2809 N N . GLN B 1 156 ? -1.341 32.844 -7.477 1 96.56 156 GLN B N 1
ATOM 2810 C CA . GLN B 1 156 ? -2.562 33.406 -8.062 1 96.56 156 GLN B CA 1
ATOM 2811 C C . GLN B 1 156 ? -3.662 33.531 -7.012 1 96.56 156 GLN B C 1
ATOM 2813 O O . GLN B 1 156 ? -4.793 33.906 -7.332 1 96.56 156 GLN B O 1
ATOM 2818 N N . GLY B 1 157 ? -3.414 33.062 -5.797 1 94.94 157 GLY B N 1
ATOM 2819 C CA . GLY B 1 157 ? -4.332 33.281 -4.691 1 94.94 157 GLY B CA 1
ATOM 2820 C C . GLY B 1 157 ? -5.137 32.062 -4.32 1 94.94 157 GLY B C 1
ATOM 2821 O O . GLY B 1 157 ? -6 32.125 -3.439 1 94.94 157 GLY B O 1
ATOM 2822 N N . LYS B 1 158 ? -4.805 30.984 -4.984 1 94.62 158 LYS B N 1
ATOM 2823 C CA . LYS B 1 158 ? -5.512 29.75 -4.656 1 94.62 158 LYS B CA 1
ATOM 2824 C C . LYS B 1 158 ? -4.98 29.141 -3.357 1 94.62 158 LYS B C 1
ATOM 2826 O O . LYS B 1 158 ? -3.787 29.234 -3.064 1 94.62 158 LYS B O 1
ATOM 2831 N N . ARG B 1 159 ? -5.953 28.578 -2.561 1 94.44 159 ARG B N 1
ATOM 2832 C CA . ARG B 1 159 ? -5.598 27.922 -1.305 1 94.44 159 ARG B CA 1
ATOM 2833 C C . ARG B 1 159 ? -6.098 26.484 -1.275 1 94.44 159 ARG B C 1
ATOM 2835 O O . ARG B 1 159 ? -7.172 26.172 -1.801 1 94.44 159 ARG B O 1
ATOM 2842 N N . TYR B 1 160 ? -5.25 25.719 -0.588 1 96.81 160 TYR B N 1
ATOM 2843 C CA . TYR B 1 160 ? -5.59 24.312 -0.407 1 96.81 160 TYR B CA 1
ATOM 2844 C C . TYR B 1 160 ? -5.43 23.891 1.05 1 96.81 160 TYR B C 1
ATOM 2846 O O . TYR B 1 160 ? -4.453 23.234 1.406 1 96.81 160 TYR B O 1
ATOM 2854 N N . PRO B 1 161 ? -6.406 24.234 1.829 1 95.69 161 PRO B N 1
ATOM 2855 C CA . PRO B 1 161 ? -6.316 24.047 3.277 1 95.69 161 PRO B CA 1
ATOM 2856 C C . PRO B 1 161 ? -5.973 22.609 3.66 1 95.69 161 PRO B C 1
ATOM 2858 O O . PRO B 1 161 ? -5.305 22.375 4.672 1 95.69 161 PRO B O 1
ATOM 2861 N N . PHE B 1 162 ? -6.316 21.672 2.838 1 96.31 162 PHE B N 1
ATOM 2862 C CA . PHE B 1 162 ? -6.102 20.266 3.158 1 96.31 162 PHE B CA 1
ATOM 2863 C C . PHE B 1 162 ? -4.629 19.891 3.006 1 96.31 162 PHE B C 1
ATOM 2865 O O . PHE B 1 162 ? -4.219 18.797 3.381 1 96.31 162 PHE B O 1
ATOM 2872 N N . LEU B 1 163 ? -3.797 20.781 2.533 1 96.94 163 LEU B N 1
ATOM 2873 C CA . LEU B 1 163 ? -2.365 20.516 2.418 1 96.94 163 LEU B CA 1
ATOM 2874 C C . LEU B 1 163 ? -1.584 21.344 3.439 1 96.94 163 LEU B C 1
ATOM 2876 O O . LEU B 1 163 ? -0.386 21.125 3.631 1 96.94 163 LEU B O 1
ATOM 2880 N N . GLU B 1 164 ? -2.266 22.297 4.07 1 95.5 164 GLU B N 1
ATOM 2881 C CA . GLU B 1 164 ? -1.62 23.203 5.012 1 95.5 164 GLU B CA 1
ATOM 2882 C C . GLU B 1 164 ? -1.599 22.609 6.422 1 95.5 164 GLU B C 1
ATOM 2884 O O . GLU B 1 164 ? -2.463 21.812 6.777 1 95.5 164 GLU B O 1
ATOM 2889 N N . PRO B 1 165 ? -0.575 22.969 7.16 1 92.69 165 PRO B N 1
ATOM 2890 C CA . PRO B 1 165 ? -0.511 22.438 8.523 1 92.69 165 PRO B CA 1
ATOM 2891 C C . PRO B 1 165 ? -1.765 22.75 9.336 1 92.69 165 PRO B C 1
ATOM 2893 O O . PRO B 1 165 ? -2.404 23.781 9.125 1 92.69 165 PRO B O 1
ATOM 2896 N N . LEU B 1 166 ? -2.016 21.766 10.234 1 88.75 166 LEU B N 1
ATOM 2897 C CA . LEU B 1 166 ? -3.135 21.984 11.141 1 88.75 166 LEU B CA 1
ATOM 2898 C C . LEU B 1 166 ? -2.873 23.188 12.047 1 88.75 166 LEU B C 1
ATOM 2900 O O . LEU B 1 166 ? -1.735 23.406 12.469 1 88.75 166 LEU B O 1
ATOM 2904 N N . LYS B 1 167 ? -4.008 24.047 12.172 1 74.12 167 LYS B N 1
ATOM 2905 C CA . LYS B 1 167 ? -3.912 25.156 13.109 1 74.12 167 LYS B CA 1
ATOM 2906 C C . LYS B 1 167 ? -3.807 24.672 14.547 1 74.12 167 LYS B C 1
ATOM 2908 O O . LYS B 1 167 ? -4.461 23.688 14.93 1 74.12 167 LYS B O 1
ATOM 2913 N N . GLU B 1 168 ? -2.639 24.891 15.211 1 63.84 168 GLU B N 1
ATOM 2914 C CA . GLU B 1 168 ? -2.475 24.531 16.609 1 63.84 168 GLU B CA 1
ATOM 2915 C C . GLU B 1 168 ? -3.562 25.156 17.469 1 63.84 168 GLU B C 1
ATOM 2917 O O . GLU B 1 168 ? -3.895 26.328 17.297 1 63.84 168 GLU B O 1
ATOM 2922 N N . GLU B 1 169 ? -4.566 24.297 17.953 1 49.44 169 GLU B N 1
ATOM 2923 C CA . GLU B 1 169 ? -5.41 24.891 18.984 1 49.44 169 GLU B CA 1
ATOM 2924 C C . GLU B 1 169 ? -4.617 25.172 20.25 1 49.44 169 GLU B C 1
ATOM 2926 O O . GLU B 1 169 ? -3.646 24.484 20.547 1 49.44 169 GLU B O 1
#

Nearest PDB structures (foldseek):
  3i0t-assembly1_A  TM=9.632E-01  e=1.614E-30  Halalkalibacterium halodurans C-125
  2ia1-assembly1_A  TM=9.623E-01  e=8.825E-30  Halalkalibacterium halodurans
  8guo-assembly1_A  TM=8.813E-01  e=8.175E-13  Staphylococcus aureus subsp. aureus NCTC 8325
  8gup-assembly2_B  TM=8.666E-01  e=6.431E-12  Staphylococcus aureus subsp. aureus NCTC 8325
  3i0t-assembly1_A  TM=9.630E-01  e=1.687E-30  Halalkalibacterium halodurans C-125